Protein AF-A0AAQ3Q231-F1 (afdb_monomer_lite)

Foldseek 3Di:
DDPPDPAPLLVVVVCQQAQAEAEEQLVLDFLVNLLSNPQQPNLNHAYYHYYHPPPDPDDDVVVVQVVVVVPVPPPCPPPDPRHRHDYHYRDDDPDPDDQQRLQSSQLSNQHHLNYAEEHYYQREHLDHHPNQQPLSNQNHQYYAYENHYDCNDQEDHQNLSHNRHNYYHDYNYPNHPDHDCSPVPPPVPPPDD

InterPro domains:
  IPR032675 Leucine-rich repeat domain superfamily [G3DSA:3.80.10.10] (4-192)
  IPR056789 R13L1/DRL21-like, LRR repeat region [PF25019] (86-170)

Organism: NCBI:txid4628

Secondary structure (DSSP, 8-state):
---PPPPGGGGGGG-TTEEEEEEE-GGG--HHHHHHS-GGG-TT--EEEEE---S-SS--HHHHHHHGGGSTTSS-TTT-TTSEEEEEE---------HHHHHHHHHHS---TT--EEEEES---SS--TTSS-TT-TT--EEEEES---TT--B---GGG-TT--EEEEES--S--B--STT----TT----

Radius of gyration: 17.73 Å; chains: 1; bounding box: 44×52×58 Å

Structure (mmCIF, N/CA/C/O backbone):
data_AF-A0AAQ3Q231-F1
#
_entry.id   AF-A0AAQ3Q231-F1
#
loop_
_atom_site.group_PDB
_atom_site.id
_atom_site.type_symbol
_atom_site.label_atom_id
_atom_site.label_alt_id
_atom_site.label_comp_id
_atom_site.label_asym_id
_atom_site.label_entity_id
_atom_site.label_seq_id
_atom_site.pdbx_PDB_ins_code
_atom_site.Cartn_x
_atom_site.Cartn_y
_atom_site.Cartn_z
_atom_site.occupancy
_atom_site.B_iso_or_equiv
_atom_site.auth_seq_id
_atom_site.auth_comp_id
_atom_site.auth_asym_id
_atom_site.auth_atom_id
_atom_site.pdbx_PDB_model_num
ATOM 1 N N . MET A 1 1 ? -6.073 27.100 -28.086 1.00 32.91 1 MET A N 1
ATOM 2 C CA . MET A 1 1 ? -5.199 26.313 -27.188 1.00 32.91 1 MET A CA 1
ATOM 3 C C . MET A 1 1 ? -6.089 25.406 -26.356 1.00 32.91 1 MET A C 1
ATOM 5 O O . MET A 1 1 ? -6.983 25.916 -25.692 1.00 32.91 1 MET A O 1
ATOM 9 N N . ARG A 1 2 ? -5.943 24.082 -26.488 1.00 27.45 2 ARG A N 1
ATOM 10 C CA . ARG A 1 2 ? -6.691 23.108 -25.682 1.00 27.45 2 ARG A CA 1
ATOM 11 C C . ARG A 1 2 ? -6.159 23.199 -24.249 1.00 27.45 2 ARG A C 1
ATOM 13 O O . ARG A 1 2 ? -4.958 23.075 -24.057 1.00 27.45 2 ARG A O 1
ATOM 20 N N . LYS A 1 3 ? -7.029 23.495 -23.280 1.00 32.25 3 LYS A N 1
ATOM 21 C CA . LYS A 1 3 ? -6.721 23.278 -21.864 1.00 32.25 3 LYS A CA 1
ATOM 22 C C . LYS A 1 3 ? -6.705 21.768 -21.679 1.00 32.25 3 LYS A C 1
ATOM 24 O O . LYS A 1 3 ? -7.760 21.145 -21.790 1.00 32.25 3 LYS A O 1
ATOM 29 N N . ASP A 1 4 ? -5.523 21.198 -21.500 1.00 35.66 4 ASP A N 1
ATOM 30 C CA . ASP A 1 4 ? -5.407 19.807 -21.095 1.00 35.66 4 ASP A CA 1
ATOM 31 C C . ASP A 1 4 ? -6.153 19.638 -19.772 1.00 35.66 4 ASP A C 1
ATOM 33 O O . ASP A 1 4 ? -5.960 20.381 -18.809 1.00 35.66 4 ASP A O 1
ATOM 37 N N . MET A 1 5 ? -7.115 18.725 -19.795 1.00 30.03 5 MET A N 1
ATOM 38 C CA . MET A 1 5 ? -7.976 18.415 -18.669 1.00 30.03 5 MET A CA 1
ATOM 39 C C . MET A 1 5 ? -7.132 17.599 -17.678 1.00 30.03 5 MET A C 1
ATOM 41 O O . MET A 1 5 ? -6.605 16.557 -18.091 1.00 30.03 5 MET A O 1
ATOM 45 N N . PRO A 1 6 ? -6.949 18.041 -16.418 1.00 42.78 6 PRO A N 1
ATOM 46 C CA . PRO A 1 6 ? -6.204 17.263 -15.433 1.00 42.78 6 PRO A CA 1
ATOM 47 C C . PRO A 1 6 ? -6.868 15.890 -15.279 1.00 42.78 6 PRO A C 1
ATOM 49 O O . PRO A 1 6 ? -8.071 15.741 -15.528 1.00 42.78 6 PRO A O 1
ATOM 52 N N . CYS A 1 7 ? -6.083 14.857 -14.955 1.00 51.28 7 CYS A N 1
ATOM 53 C CA . CYS A 1 7 ? -6.633 13.529 -14.684 1.00 51.28 7 CYS A CA 1
ATOM 54 C C . CYS A 1 7 ? -7.832 13.656 -13.723 1.00 51.28 7 CYS A C 1
ATOM 56 O O . CYS A 1 7 ? -7.824 14.489 -12.818 1.00 51.28 7 CYS A O 1
ATOM 58 N N . GLY A 1 8 ? -8.889 12.863 -13.931 1.00 47.22 8 GLY A N 1
ATOM 59 C CA . GLY A 1 8 ? -10.172 12.966 -13.207 1.00 47.22 8 GLY A CA 1
ATOM 60 C C . GLY A 1 8 ? -10.117 12.725 -11.688 1.00 47.22 8 GLY A C 1
ATOM 61 O O . GLY A 1 8 ? -11.146 12.491 -11.071 1.00 47.22 8 GLY A O 1
ATOM 62 N N . ILE A 1 9 ? -8.929 12.767 -11.087 1.00 53.00 9 ILE A N 1
ATOM 63 C CA . ILE A 1 9 ? -8.635 12.610 -9.665 1.00 53.00 9 ILE A CA 1
ATOM 64 C C . ILE A 1 9 ? -8.950 13.880 -8.859 1.00 53.00 9 ILE A C 1
ATOM 66 O O . ILE A 1 9 ? -9.302 13.776 -7.688 1.00 53.00 9 ILE A O 1
ATOM 70 N N . GLY A 1 10 ? -8.921 15.071 -9.474 1.00 49.38 10 GLY A N 1
ATOM 71 C CA . GLY A 1 10 ? -9.213 16.340 -8.782 1.00 49.38 10 GLY A CA 1
ATOM 72 C C . GLY A 1 10 ? -10.634 16.449 -8.200 1.00 49.38 10 GLY A C 1
ATOM 73 O O . GLY A 1 10 ? -10.888 17.292 -7.345 1.00 49.38 10 GLY A O 1
ATOM 74 N N . GLN A 1 11 ? -11.550 15.570 -8.622 1.00 51.41 11 GLN A N 1
ATOM 75 C CA . GLN A 1 11 ? -12.932 15.474 -8.132 1.00 51.41 11 GLN A CA 1
ATOM 76 C C . GLN A 1 11 ? -13.065 14.644 -6.837 1.00 51.41 11 GLN A C 1
ATOM 78 O O . GLN A 1 11 ? -14.139 14.605 -6.241 1.00 51.41 11 GLN A O 1
ATOM 83 N N . LEU A 1 12 ? -11.988 13.996 -6.366 1.00 55.12 12 LEU A N 1
ATOM 84 C CA . LEU A 1 12 ? -11.995 13.206 -5.125 1.00 55.12 12 LEU A CA 1
ATOM 85 C C . LEU A 1 12 ? -12.232 14.061 -3.870 1.00 55.12 12 LEU A C 1
ATOM 87 O O . LEU A 1 12 ? -12.796 13.572 -2.893 1.00 55.12 12 LEU A O 1
ATOM 91 N N . ASN A 1 13 ? -11.860 15.344 -3.917 1.00 50.53 13 ASN A N 1
ATOM 92 C CA . ASN A 1 13 ? -11.942 16.271 -2.784 1.00 50.53 13 ASN A CA 1
ATOM 93 C C . ASN A 1 13 ? -13.381 16.611 -2.343 1.00 50.53 13 ASN A C 1
ATOM 95 O O . ASN A 1 13 ? -13.566 17.160 -1.261 1.00 50.53 13 ASN A O 1
ATOM 99 N N . GLU A 1 14 ? -14.405 16.276 -3.135 1.00 52.88 14 GLU A N 1
ATOM 100 C CA . GLU A 1 14 ? -15.817 16.560 -2.820 1.00 52.88 14 GLU A CA 1
ATOM 101 C C . GLU A 1 14 ? -16.551 15.369 -2.165 1.00 52.88 14 GLU A C 1
ATOM 103 O O . GLU A 1 14 ? -17.716 15.468 -1.772 1.00 52.88 14 GLU A O 1
ATOM 108 N N . LEU A 1 15 ? -15.892 14.213 -2.015 1.00 58.94 15 LEU A N 1
ATOM 109 C CA . LEU A 1 15 ? -16.519 12.974 -1.545 1.00 58.94 15 LEU A CA 1
ATOM 110 C C . LEU A 1 15 ? -16.237 12.725 -0.054 1.00 58.94 15 LEU A C 1
ATOM 112 O O . LEU A 1 15 ? -15.590 11.751 0.310 1.00 58.94 15 LEU A O 1
ATOM 116 N N . VAL A 1 16 ? -16.796 13.573 0.815 1.00 57.81 16 VAL A N 1
ATOM 117 C CA . VAL A 1 16 ? -16.583 13.564 2.286 1.00 57.81 16 VAL A CA 1
ATOM 118 C C . VAL A 1 16 ? -16.932 12.226 2.974 1.00 57.81 16 VAL A C 1
ATOM 120 O O . VAL A 1 16 ? -16.425 11.938 4.052 1.00 57.81 16 VAL A O 1
ATOM 123 N N . ASN A 1 17 ? -17.726 11.364 2.328 1.00 66.50 17 ASN A N 1
ATOM 124 C CA . ASN A 1 17 ? -18.160 10.066 2.866 1.00 66.50 17 ASN A CA 1
ATOM 125 C C . ASN A 1 17 ? -17.586 8.854 2.111 1.00 66.50 17 ASN A C 1
ATOM 127 O O . ASN A 1 17 ? -18.187 7.784 2.161 1.00 66.50 17 ASN A O 1
ATOM 131 N N . LEU A 1 18 ? -16.502 9.011 1.342 1.00 74.25 18 LEU A N 1
ATOM 132 C CA . LEU A 1 18 ? -15.891 7.877 0.647 1.00 74.25 18 LEU A CA 1
ATOM 133 C C . LEU A 1 18 ? -15.222 6.933 1.654 1.00 74.25 18 LEU A C 1
ATOM 135 O O . LEU A 1 18 ? -14.327 7.357 2.379 1.00 74.25 18 LEU A O 1
ATOM 139 N N . THR A 1 19 ? -15.643 5.671 1.671 1.00 79.56 19 THR A N 1
ATOM 140 C CA . THR A 1 19 ? -15.058 4.629 2.527 1.00 79.56 19 THR A CA 1
ATOM 141 C C . THR A 1 19 ? -14.069 3.764 1.755 1.00 79.56 19 THR A C 1
ATOM 143 O O . THR A 1 19 ? -13.019 3.412 2.285 1.00 79.56 19 THR A O 1
ATOM 146 N N . GLY A 1 20 ? -14.330 3.512 0.470 1.00 82.44 20 GLY A N 1
ATOM 147 C CA . GLY A 1 20 ? -13.445 2.730 -0.392 1.00 82.44 20 GLY A CA 1
ATOM 148 C C . GLY A 1 20 ? -12.911 3.502 -1.593 1.00 82.44 20 GLY A C 1
ATOM 149 O O . GLY A 1 20 ? -13.661 4.187 -2.291 1.00 82.44 20 GLY A O 1
ATOM 150 N N . LEU A 1 21 ? -11.626 3.338 -1.894 1.00 82.88 21 LEU A N 1
ATOM 151 C CA . LEU A 1 21 ? -11.015 3.849 -3.118 1.00 82.88 21 LEU A CA 1
ATOM 152 C C . LEU A 1 21 ? -10.162 2.770 -3.776 1.00 82.88 21 LEU A C 1
ATOM 154 O O . LEU A 1 21 ? -9.224 2.253 -3.176 1.00 82.88 21 LEU A O 1
ATOM 158 N N . ALA A 1 22 ? -10.456 2.483 -5.038 1.00 82.38 22 ALA A N 1
ATOM 159 C CA . ALA A 1 22 ? -9.624 1.665 -5.901 1.00 82.38 22 ALA A CA 1
ATOM 160 C C . ALA A 1 22 ? -9.002 2.542 -6.987 1.00 82.38 22 ALA A C 1
ATOM 162 O O . ALA A 1 22 ? -9.727 3.171 -7.755 1.00 82.38 22 ALA A O 1
ATOM 163 N N . ILE A 1 23 ? -7.672 2.582 -7.069 1.00 84.69 23 ILE A N 1
ATOM 164 C CA . ILE A 1 23 ? -6.936 3.251 -8.144 1.00 84.69 23 ILE A CA 1
ATOM 165 C C . ILE A 1 23 ? -6.164 2.196 -8.921 1.00 84.69 23 ILE A C 1
ATOM 167 O O . ILE A 1 23 ? -5.289 1.516 -8.390 1.00 84.69 23 ILE A O 1
ATOM 171 N N . SER A 1 24 ? -6.483 2.089 -10.201 1.00 83.94 24 SER A N 1
ATOM 172 C CA . SER A 1 24 ? -5.870 1.146 -11.124 1.00 83.94 24 SER A CA 1
ATOM 173 C C . SER A 1 24 ? -5.176 1.896 -12.261 1.00 83.94 24 SER A C 1
ATOM 175 O O . SER A 1 24 ? -5.600 2.983 -12.662 1.00 83.94 24 SER A O 1
ATOM 177 N N . GLY A 1 25 ? -4.089 1.332 -12.786 1.00 82.44 25 GLY A N 1
ATOM 178 C CA . GLY A 1 25 ? -3.295 1.965 -13.846 1.00 82.44 25 GLY A CA 1
ATOM 179 C C . GLY A 1 25 ? -2.275 2.952 -13.304 1.00 82.44 25 GLY A C 1
ATOM 180 O O . GLY A 1 25 ? -1.959 3.935 -13.971 1.00 82.44 25 GLY A O 1
ATOM 181 N N . LEU A 1 26 ? -1.775 2.709 -12.091 1.00 88.06 26 LEU A N 1
ATOM 182 C CA . LEU A 1 26 ? -0.839 3.591 -11.397 1.00 88.06 26 LEU A 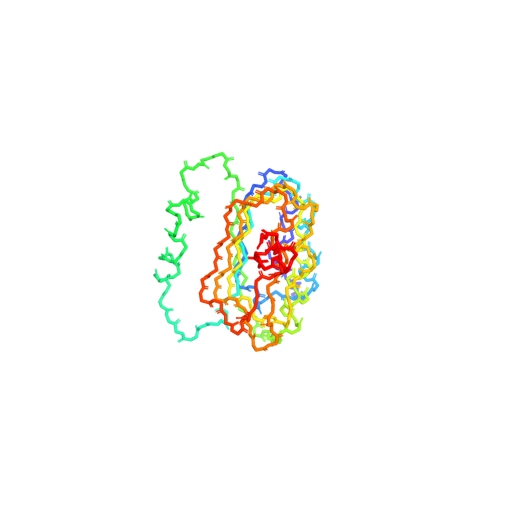CA 1
ATOM 183 C C . LEU A 1 26 ? 0.495 3.786 -12.134 1.00 88.06 26 LEU A C 1
ATOM 185 O O . LEU A 1 26 ? 1.179 4.773 -11.888 1.00 88.06 26 LEU A O 1
ATOM 189 N N . GLU A 1 27 ? 0.832 2.946 -13.118 1.00 82.88 27 GLU A N 1
ATOM 190 C CA . GLU A 1 27 ? 1.927 3.209 -14.065 1.00 82.88 27 GLU A CA 1
ATOM 191 C C . GLU A 1 27 ? 1.693 4.439 -14.964 1.00 82.88 27 GLU A C 1
ATOM 193 O O . GLU A 1 27 ? 2.584 4.860 -15.692 1.00 82.88 27 GLU A O 1
ATOM 198 N N . ASN A 1 28 ? 0.483 4.995 -14.967 1.00 83.88 28 ASN A N 1
ATOM 199 C CA . ASN A 1 28 ? 0.130 6.195 -15.723 1.00 83.88 28 ASN A CA 1
ATOM 200 C C . ASN A 1 28 ? -0.033 7.425 -14.819 1.00 83.88 28 ASN A C 1
ATOM 202 O O . ASN A 1 28 ? -0.459 8.474 -15.306 1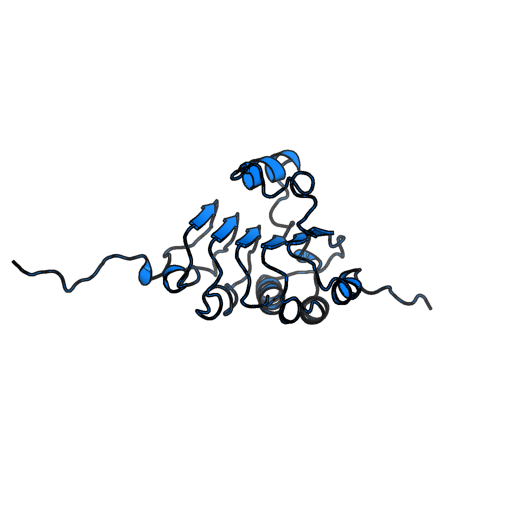.00 83.88 28 ASN A O 1
ATOM 206 N N . LEU A 1 29 ? 0.278 7.293 -13.524 1.00 86.38 29 LEU A N 1
ATOM 207 C CA . LEU A 1 29 ? 0.223 8.369 -12.543 1.00 86.38 29 LEU A CA 1
ATOM 208 C C . LEU A 1 29 ? 1.577 9.080 -12.469 1.00 86.38 29 LEU A C 1
ATOM 210 O O . LEU A 1 29 ? 2.597 8.453 -12.177 1.00 86.38 29 LEU A O 1
ATOM 214 N N . SER A 1 30 ? 1.599 10.391 -12.701 1.00 87.12 30 SER A N 1
ATOM 215 C CA . SER A 1 30 ? 2.795 11.189 -12.416 1.00 87.12 30 SER A CA 1
ATOM 216 C C . SER A 1 30 ? 2.932 11.476 -10.916 1.00 87.12 30 SER A C 1
ATOM 218 O O . SER A 1 30 ? 1.958 11.454 -10.166 1.00 87.12 30 SER A O 1
ATOM 220 N N . ILE A 1 31 ? 4.149 11.790 -10.466 1.00 87.56 31 ILE A N 1
ATOM 221 C CA . ILE A 1 31 ? 4.412 12.117 -9.055 1.00 87.56 31 ILE A CA 1
ATOM 222 C C . ILE A 1 31 ? 3.639 13.370 -8.616 1.00 87.56 31 ILE A C 1
ATOM 224 O O . ILE A 1 31 ? 3.145 13.414 -7.494 1.00 87.56 31 ILE A O 1
ATOM 228 N N . GLU A 1 32 ? 3.516 14.378 -9.483 1.00 87.19 32 GLU A N 1
ATOM 229 C CA . GLU A 1 32 ? 2.774 15.601 -9.150 1.00 87.19 32 GLU A CA 1
ATOM 230 C C . GLU A 1 32 ? 1.277 15.317 -8.989 1.00 87.19 32 GLU A C 1
ATOM 232 O O . GLU A 1 32 ? 0.691 15.710 -7.986 1.00 87.19 32 GLU A O 1
ATOM 237 N N . GLU A 1 33 ? 0.685 14.514 -9.879 1.00 87.25 33 GLU A N 1
ATOM 238 C CA . GLU A 1 33 ? -0.705 14.067 -9.721 1.00 87.25 33 GLU A CA 1
ATOM 239 C C . GLU A 1 33 ? -0.885 13.227 -8.451 1.00 87.25 33 GLU A C 1
ATOM 241 O O . GLU A 1 33 ? -1.877 13.394 -7.748 1.00 87.25 33 GLU A O 1
ATOM 246 N N . ALA A 1 34 ? 0.078 12.360 -8.113 1.00 87.38 34 ALA A N 1
ATOM 247 C CA . ALA A 1 34 ? 0.037 11.562 -6.888 1.00 87.38 34 ALA A CA 1
ATOM 248 C C . ALA A 1 34 ? 0.004 12.433 -5.620 1.00 87.38 34 ALA A C 1
ATOM 250 O O . ALA A 1 34 ? -0.691 12.084 -4.672 1.00 87.38 34 ALA A O 1
ATOM 251 N N . LYS A 1 35 ? 0.716 13.569 -5.608 1.00 86.44 35 LYS A N 1
ATOM 252 C CA . LYS A 1 35 ? 0.687 14.542 -4.499 1.00 86.44 35 LYS A CA 1
ATOM 253 C C . LYS A 1 35 ? -0.627 15.318 -4.430 1.00 86.44 35 LYS A C 1
ATOM 255 O O . LYS A 1 35 ? -1.029 15.736 -3.348 1.00 86.44 35 LYS A O 1
ATOM 260 N N . GLU A 1 36 ? -1.273 15.539 -5.571 1.00 86.19 36 GLU A N 1
ATOM 261 C CA . GLU A 1 36 ? -2.591 16.175 -5.636 1.00 86.19 36 GLU A CA 1
ATOM 262 C C . GLU A 1 36 ? -3.705 15.242 -5.137 1.00 86.19 36 GLU A C 1
ATOM 264 O O . GLU A 1 36 ? -4.748 15.725 -4.685 1.00 86.19 36 GLU A O 1
ATOM 269 N N . VAL A 1 37 ? -3.490 13.915 -5.157 1.00 81.62 37 VAL A N 1
ATOM 270 C CA . VAL A 1 37 ? -4.389 12.961 -4.497 1.00 81.62 37 VAL A CA 1
ATOM 271 C C . VAL A 1 37 ? -4.299 13.159 -2.982 1.00 81.62 37 VAL A C 1
ATOM 273 O O . VAL A 1 37 ? -3.426 12.623 -2.304 1.00 81.62 37 VAL A O 1
ATOM 276 N N . ASN A 1 38 ? -5.241 13.906 -2.419 1.00 81.94 38 ASN A N 1
ATOM 277 C CA . ASN A 1 38 ? -5.297 14.195 -0.988 1.00 81.94 38 ASN A CA 1
ATOM 278 C C . ASN A 1 38 ? -5.820 13.001 -0.153 1.00 81.94 38 ASN A C 1
ATOM 280 O O . ASN A 1 38 ? -6.735 13.162 0.654 1.00 81.94 38 ASN A O 1
ATOM 284 N N . LEU A 1 39 ? -5.249 11.797 -0.315 1.00 87.25 39 LEU A N 1
ATOM 285 C CA . LEU A 1 39 ? -5.657 10.603 0.450 1.00 87.25 39 LEU A CA 1
ATOM 286 C C . LEU A 1 39 ? -5.507 10.809 1.961 1.00 87.25 39 LEU A C 1
ATOM 288 O O . LEU A 1 39 ? -6.292 10.284 2.748 1.00 87.25 39 LEU A O 1
ATOM 292 N N . LYS A 1 40 ? -4.529 11.620 2.370 1.00 88.69 40 LYS A N 1
ATOM 293 C CA . LYS A 1 40 ? -4.308 11.990 3.768 1.00 88.69 40 LYS A CA 1
ATOM 294 C C . LYS A 1 40 ? -5.458 12.809 4.362 1.00 88.69 40 LYS A C 1
ATOM 296 O O . LYS A 1 40 ? -5.710 12.697 5.554 1.00 88.69 40 LYS A O 1
ATOM 301 N N . GLY A 1 41 ? -6.160 13.611 3.560 1.00 86.25 41 GLY A N 1
ATOM 302 C CA . GLY A 1 41 ? -7.340 14.367 3.992 1.00 86.25 41 GLY A CA 1
ATOM 303 C C . GLY A 1 41 ? -8.647 13.568 3.954 1.00 86.25 41 GLY A C 1
ATOM 304 O O . GLY A 1 41 ? -9.672 14.039 4.445 1.00 86.25 41 GLY A O 1
ATOM 305 N N . MET A 1 42 ? -8.643 12.358 3.387 1.00 86.56 42 MET A N 1
ATOM 306 C CA . MET A 1 42 ? -9.832 11.510 3.271 1.00 86.56 42 MET A CA 1
ATOM 307 C C . MET A 1 42 ? -10.046 10.702 4.557 1.00 86.56 42 MET A C 1
ATOM 309 O O . MET A 1 42 ? -9.854 9.493 4.590 1.00 86.56 42 MET A O 1
ATOM 313 N N . HIS A 1 43 ? -10.460 11.367 5.637 1.00 87.12 43 HIS A N 1
ATOM 314 C CA . HIS A 1 43 ? -10.614 10.748 6.965 1.00 87.12 43 HIS A CA 1
ATOM 315 C C . HIS A 1 43 ? -11.621 9.584 7.026 1.00 87.12 43 HIS A C 1
ATOM 317 O O . HIS A 1 43 ? -11.531 8.753 7.931 1.00 87.12 43 HIS A O 1
ATOM 323 N N . GLY A 1 44 ? -12.584 9.536 6.099 1.00 85.06 44 GLY A N 1
ATOM 324 C CA . GLY A 1 44 ? -13.558 8.446 5.980 1.00 85.06 44 GLY A CA 1
ATOM 325 C C . GLY A 1 44 ? -13.035 7.211 5.242 1.00 85.06 44 GLY A C 1
ATOM 326 O O . GLY A 1 44 ? -13.657 6.154 5.335 1.00 85.06 44 GLY A O 1
ATOM 327 N N . LEU A 1 45 ? -11.902 7.331 4.540 1.00 86.75 45 LEU A N 1
ATOM 328 C CA . LEU A 1 45 ? -11.326 6.258 3.741 1.00 86.75 45 LEU A CA 1
ATOM 329 C C . LEU A 1 45 ? -10.744 5.182 4.657 1.00 86.75 45 LEU A C 1
ATOM 331 O O . LEU A 1 45 ? -9.803 5.432 5.411 1.00 86.75 45 LEU A O 1
ATOM 335 N N . ASN A 1 46 ? -11.296 3.979 4.563 1.00 88.06 46 ASN A N 1
ATOM 336 C CA . ASN A 1 46 ? -10.886 2.821 5.349 1.00 88.06 46 ASN A CA 1
ATOM 337 C C . ASN A 1 46 ? -10.495 1.616 4.478 1.00 88.06 46 ASN A C 1
ATOM 339 O O . ASN A 1 46 ? -9.775 0.750 4.969 1.00 88.06 46 ASN A O 1
ATOM 343 N N . HIS A 1 47 ? -10.858 1.601 3.194 1.00 85.31 47 HIS A N 1
ATOM 344 C CA . HIS A 1 47 ? -10.445 0.575 2.237 1.00 85.31 47 HIS A CA 1
ATOM 345 C C . HIS A 1 47 ? -9.690 1.213 1.064 1.00 85.31 47 HIS A C 1
ATOM 347 O O . HIS A 1 47 ? -10.236 2.059 0.349 1.00 85.31 47 HIS A O 1
ATOM 353 N N . LEU A 1 48 ? -8.439 0.804 0.843 1.00 90.00 48 LEU A N 1
ATOM 354 C CA . LEU A 1 48 ? -7.604 1.319 -0.241 1.00 90.00 48 LEU A CA 1
ATOM 355 C C . LEU A 1 48 ? -7.063 0.180 -1.101 1.00 90.00 48 LEU A C 1
ATOM 357 O O . LEU A 1 48 ? -6.362 -0.709 -0.621 1.00 90.00 48 LEU A O 1
ATOM 361 N N . PHE A 1 49 ? -7.350 0.254 -2.397 1.00 88.00 49 PHE A N 1
ATOM 362 C CA . PHE A 1 49 ? -6.855 -0.670 -3.406 1.00 88.00 49 PHE A CA 1
ATOM 363 C C . PHE A 1 49 ? -5.994 0.077 -4.429 1.00 88.00 49 PHE A C 1
ATOM 365 O O . PHE A 1 49 ? -6.459 1.013 -5.078 1.00 88.00 49 PHE A O 1
ATOM 372 N N . LEU A 1 50 ? -4.737 -0.336 -4.581 1.00 90.81 50 LEU A N 1
ATOM 373 C CA . LEU A 1 50 ? -3.763 0.274 -5.484 1.00 90.81 50 LEU A CA 1
ATOM 374 C C . LEU A 1 50 ? -3.208 -0.773 -6.452 1.00 90.81 50 LEU A C 1
ATOM 376 O O . LEU A 1 50 ? -2.611 -1.766 -6.033 1.00 90.81 50 LEU A O 1
ATOM 380 N N . GLU A 1 51 ? -3.369 -0.540 -7.754 1.00 86.50 51 GLU A N 1
ATOM 381 C CA . GLU A 1 51 ? -2.961 -1.477 -8.802 1.00 86.50 51 GLU A CA 1
ATOM 382 C C . GLU A 1 51 ? -2.114 -0.824 -9.904 1.00 86.50 51 GLU A C 1
ATOM 384 O O . GLU A 1 51 ? -2.549 0.088 -10.619 1.00 86.50 51 GLU A O 1
ATOM 389 N N . TRP A 1 52 ? -0.914 -1.376 -10.093 1.00 87.38 52 TRP A N 1
ATOM 390 C CA . TRP A 1 52 ? -0.072 -1.174 -11.271 1.00 87.38 52 TRP A CA 1
ATOM 391 C C . TRP A 1 52 ? -0.374 -2.280 -12.295 1.00 87.38 52 TRP A C 1
ATOM 393 O O . TRP A 1 52 ? -0.151 -3.464 -12.034 1.00 87.38 52 TRP A O 1
ATOM 403 N N . HIS A 1 53 ? -0.868 -1.917 -13.482 1.00 70.12 53 HIS A N 1
ATOM 404 C CA . HIS A 1 53 ? -1.255 -2.885 -14.518 1.00 70.12 53 HIS A CA 1
ATOM 405 C C . HIS A 1 53 ? -0.069 -3.402 -15.340 1.00 70.12 53 HIS A C 1
ATOM 407 O O . HIS A 1 53 ? -0.193 -4.414 -16.036 1.00 70.12 53 HIS A O 1
ATOM 413 N N . ASN A 1 54 ? 1.093 -2.749 -15.282 1.00 53.25 54 ASN A N 1
ATOM 414 C CA . ASN A 1 54 ? 2.186 -3.028 -16.216 1.00 53.25 54 ASN A CA 1
ATOM 415 C C . ASN A 1 54 ? 3.228 -4.024 -15.707 1.00 53.25 54 ASN A C 1
ATOM 417 O O . ASN A 1 54 ? 4.421 -3.900 -15.969 1.00 53.25 54 ASN A O 1
ATOM 421 N N . VAL A 1 55 ? 2.755 -5.082 -15.051 1.00 47.34 55 VAL A N 1
ATOM 422 C CA . VAL A 1 55 ? 3.535 -6.316 -14.917 1.00 47.34 55 VAL A CA 1
ATOM 423 C C . VAL A 1 55 ? 2.752 -7.491 -15.461 1.00 47.34 55 VAL A C 1
ATOM 425 O O . VAL A 1 55 ? 2.766 -8.557 -14.858 1.00 47.34 55 VAL A O 1
ATOM 428 N N . VAL A 1 56 ? 2.073 -7.341 -16.607 1.00 38.44 56 VAL A N 1
ATOM 429 C CA . VAL A 1 56 ? 1.855 -8.509 -17.457 1.00 38.44 56 VAL A CA 1
ATOM 430 C C . VAL A 1 56 ? 1.458 -8.223 -18.919 1.00 38.44 56 VAL A C 1
ATOM 432 O O . VAL A 1 56 ? 0.322 -7.897 -19.238 1.00 38.44 56 VAL A O 1
ATOM 435 N N . ARG A 1 57 ? 2.350 -8.601 -19.845 1.00 39.31 57 ARG A N 1
ATOM 436 C CA . ARG A 1 57 ? 1.979 -9.163 -21.163 1.00 39.31 57 ARG A CA 1
ATOM 437 C C . ARG A 1 57 ? 1.383 -10.583 -21.064 1.00 39.31 57 ARG A C 1
ATOM 439 O O . ARG A 1 57 ? 1.260 -11.266 -22.072 1.00 39.31 57 ARG A O 1
ATOM 446 N N . TYR A 1 58 ? 1.015 -11.053 -19.873 1.00 39.78 58 TYR A N 1
ATOM 447 C CA . TYR A 1 58 ? 0.425 -12.371 -19.664 1.00 39.78 58 TYR A CA 1
ATOM 448 C C . TYR A 1 58 ? -0.861 -12.270 -18.844 1.00 39.78 58 TYR A C 1
ATOM 450 O O . TYR A 1 58 ? -0.915 -11.682 -17.780 1.00 39.78 58 TYR A O 1
ATOM 458 N N . TYR A 1 59 ? -1.885 -12.973 -19.280 1.00 45.19 59 TYR A N 1
ATOM 459 C CA . TYR A 1 59 ? -3.125 -13.221 -18.553 1.00 45.19 59 TYR A CA 1
ATOM 460 C C . TYR A 1 59 ? -4.293 -12.277 -18.821 1.00 45.19 59 TYR A C 1
ATOM 462 O O . TYR A 1 59 ? -4.237 -11.057 -18.928 1.00 45.19 59 TYR A O 1
ATOM 470 N N . ASN A 1 60 ? -5.392 -13.001 -18.938 1.00 35.12 60 ASN A N 1
ATOM 471 C CA . ASN A 1 60 ? -6.732 -12.615 -19.277 1.00 35.12 60 ASN A CA 1
ATOM 472 C C . ASN A 1 60 ? -7.368 -11.894 -18.078 1.00 35.12 60 ASN A C 1
ATOM 474 O O . ASN A 1 60 ? -7.210 -12.347 -16.942 1.00 35.12 60 ASN A O 1
ATOM 478 N N . LYS A 1 61 ? -8.126 -10.818 -18.321 1.00 39.88 61 LYS A N 1
ATOM 479 C CA . LYS A 1 61 ? -8.827 -10.023 -17.291 1.00 39.88 61 LYS A CA 1
ATOM 480 C C . LYS A 1 61 ? -9.641 -10.873 -16.295 1.00 39.88 61 LYS A C 1
ATOM 482 O O . LYS A 1 61 ? -9.817 -10.463 -15.155 1.00 39.88 61 LYS A O 1
ATOM 487 N N . ARG A 1 62 ? -10.067 -12.089 -16.672 1.00 36.84 62 ARG A N 1
ATOM 488 C CA . ARG A 1 62 ? -10.724 -13.068 -15.777 1.00 36.84 62 ARG A CA 1
ATOM 489 C C . ARG A 1 62 ? -9.863 -13.550 -14.593 1.00 36.84 62 ARG A C 1
ATOM 491 O O . ARG A 1 62 ? -10.422 -13.864 -13.545 1.00 36.84 62 ARG A O 1
ATOM 498 N N . SER A 1 63 ? -8.534 -13.597 -14.721 1.00 38.41 63 SER A N 1
ATOM 499 C CA . SER A 1 63 ? -7.631 -14.045 -13.642 1.00 38.41 63 SER A CA 1
ATOM 500 C C . SER A 1 63 ? -7.447 -12.995 -12.541 1.00 38.41 63 SER A C 1
ATOM 502 O O . SER A 1 63 ? -7.298 -13.381 -11.387 1.00 38.41 63 SER A O 1
ATOM 504 N N . LEU A 1 64 ? -7.534 -11.703 -12.899 1.00 40.53 64 LEU A N 1
ATOM 505 C CA . LEU A 1 64 ? -7.696 -10.540 -12.006 1.00 40.53 64 LEU A CA 1
ATOM 506 C C . LEU A 1 64 ? -8.703 -10.822 -10.889 1.00 40.53 64 LEU A C 1
ATOM 508 O O . LEU A 1 64 ? -8.389 -11.044 -9.720 1.00 40.53 64 LEU A O 1
ATOM 512 N N . VAL A 1 65 ? -9.942 -10.951 -11.354 1.00 40.34 65 VAL A N 1
ATOM 513 C CA . VAL A 1 65 ? -11.136 -11.194 -10.547 1.00 40.34 65 VAL A CA 1
ATOM 514 C C . VAL A 1 65 ? -11.035 -12.495 -9.746 1.00 40.34 65 VAL A C 1
ATOM 516 O O . VAL A 1 65 ? -11.711 -12.635 -8.751 1.00 40.34 65 VAL A O 1
ATOM 519 N N . SER A 1 66 ? -10.216 -13.472 -10.144 1.00 36.91 66 SER A N 1
ATOM 520 C CA . SER A 1 66 ? -10.113 -14.760 -9.434 1.00 36.91 66 SER A CA 1
ATOM 521 C C . SER A 1 66 ? -9.159 -14.718 -8.238 1.00 36.91 66 SER A C 1
ATOM 523 O O . SER A 1 66 ? -9.338 -15.457 -7.281 1.00 36.91 66 SER A O 1
ATOM 525 N N . ILE A 1 67 ? -8.137 -13.868 -8.299 1.00 41.94 67 ILE A N 1
ATOM 526 C CA . ILE A 1 67 ? -7.112 -13.735 -7.252 1.00 41.94 67 ILE A CA 1
ATOM 527 C C . ILE A 1 67 ? -7.556 -12.730 -6.199 1.00 41.94 67 ILE A C 1
ATOM 529 O O . ILE A 1 67 ? -7.233 -12.843 -5.028 1.00 41.94 67 ILE A O 1
ATOM 533 N N . LEU A 1 68 ? -8.371 -11.781 -6.616 1.00 42.12 68 LEU A N 1
ATOM 534 C CA . LEU A 1 68 ? -9.013 -10.839 -5.729 1.00 42.12 68 LEU A CA 1
ATOM 535 C C . LEU A 1 68 ? -10.318 -11.375 -5.110 1.00 42.12 68 LEU A C 1
ATOM 537 O O . LEU A 1 68 ? -10.946 -10.706 -4.301 1.00 42.12 68 LEU A O 1
ATOM 541 N N . LYS A 1 69 ? -10.702 -12.603 -5.481 1.00 42.38 69 LYS A N 1
ATOM 542 C CA . LYS A 1 69 ? -11.774 -13.403 -4.871 1.00 42.38 69 LYS A CA 1
ATOM 543 C C . LYS A 1 69 ? -11.319 -14.191 -3.636 1.00 42.38 69 LYS A C 1
ATOM 545 O O . LYS A 1 69 ? -12.089 -15.018 -3.155 1.00 42.38 69 LYS A O 1
ATOM 550 N N . PHE A 1 70 ? -10.099 -13.971 -3.127 1.00 39.00 70 PHE A N 1
ATOM 551 C CA . PHE A 1 70 ? -9.694 -14.556 -1.839 1.00 39.00 70 PHE A CA 1
ATOM 552 C C . PHE A 1 70 ? -10.544 -14.058 -0.663 1.00 39.00 70 PHE A C 1
ATOM 554 O O . PHE A 1 70 ? -10.617 -14.767 0.329 1.00 39.00 70 PHE A O 1
ATOM 561 N N . ASP A 1 71 ? -11.312 -12.986 -0.865 1.00 31.73 71 ASP A N 1
ATOM 562 C CA . ASP A 1 71 ? -12.640 -12.847 -0.281 1.00 31.73 71 ASP A CA 1
ATOM 563 C C . ASP A 1 71 ? -13.627 -12.486 -1.395 1.00 31.73 71 ASP A C 1
ATOM 565 O O . ASP A 1 71 ? -13.419 -11.537 -2.153 1.00 31.73 71 ASP A O 1
ATOM 569 N N . ASN A 1 72 ? -14.727 -13.231 -1.515 1.00 32.28 72 ASN A N 1
ATOM 570 C CA . ASN A 1 72 ? -15.842 -12.947 -2.431 1.00 32.28 72 ASN A CA 1
ATOM 571 C C . ASN A 1 72 ? -16.598 -11.639 -2.077 1.00 32.28 72 ASN A C 1
ATOM 573 O O . ASN A 1 72 ? -17.796 -11.553 -2.307 1.00 32.28 72 ASN A O 1
ATOM 577 N N . ASN A 1 73 ? -15.922 -10.629 -1.523 1.00 40.59 73 ASN A N 1
ATOM 578 C CA . ASN A 1 73 ? -16.522 -9.381 -1.055 1.00 40.59 73 ASN A CA 1
ATOM 579 C C . ASN A 1 73 ? -15.732 -8.109 -1.420 1.00 40.59 73 ASN A C 1
ATOM 581 O O . ASN A 1 73 ? -16.253 -7.018 -1.236 1.00 40.59 73 ASN A O 1
ATOM 585 N N . ILE A 1 74 ? -14.511 -8.198 -1.969 1.00 41.16 74 ILE A N 1
ATOM 586 C CA . ILE A 1 74 ? -13.706 -6.986 -2.262 1.00 41.16 74 ILE A CA 1
ATOM 587 C C . ILE A 1 74 ? -14.150 -6.299 -3.570 1.00 41.16 74 ILE A C 1
ATOM 589 O O . ILE A 1 74 ? -13.997 -5.091 -3.735 1.00 41.16 74 ILE A O 1
ATOM 593 N N . TYR A 1 75 ? -14.751 -7.053 -4.497 1.00 39.62 75 TYR A N 1
ATOM 594 C CA . TYR A 1 75 ? -15.285 -6.531 -5.769 1.00 39.62 75 TYR A CA 1
ATOM 595 C C . TYR A 1 75 ? -16.807 -6.485 -5.806 1.00 39.62 75 TYR A C 1
ATOM 597 O O . TYR A 1 75 ? -17.365 -6.076 -6.824 1.00 39.62 75 TYR A O 1
ATOM 605 N N . ASP A 1 76 ? -17.476 -6.886 -4.724 1.00 38.03 76 ASP A N 1
ATOM 606 C CA . ASP A 1 76 ? -18.920 -6.740 -4.622 1.00 38.03 76 ASP A CA 1
ATOM 607 C C . ASP A 1 76 ? -19.244 -5.313 -4.173 1.00 38.03 76 ASP A C 1
ATOM 609 O O . ASP A 1 76 ? -19.703 -5.045 -3.068 1.00 38.03 76 ASP A O 1
ATOM 613 N N . THR A 1 77 ? -18.976 -4.357 -5.061 1.00 44.62 77 THR A N 1
ATOM 614 C CA . THR A 1 77 ? -19.428 -2.969 -4.918 1.00 44.62 77 THR A CA 1
ATOM 615 C C . THR A 1 77 ? -20.954 -2.831 -5.044 1.00 44.62 77 THR A C 1
ATOM 617 O O . THR A 1 77 ? -21.428 -1.716 -5.232 1.00 44.62 77 THR A O 1
ATOM 620 N N . ASP A 1 78 ? -21.716 -3.929 -4.956 1.00 40.25 78 ASP A N 1
ATOM 621 C CA . ASP A 1 78 ? -23.179 -3.950 -5.050 1.00 40.25 78 ASP A CA 1
ATOM 622 C C . ASP A 1 78 ? -23.886 -4.552 -3.813 1.00 40.25 78 ASP A C 1
ATOM 624 O O . ASP A 1 78 ? -25.093 -4.352 -3.657 1.00 40.25 78 ASP A O 1
ATOM 628 N N . S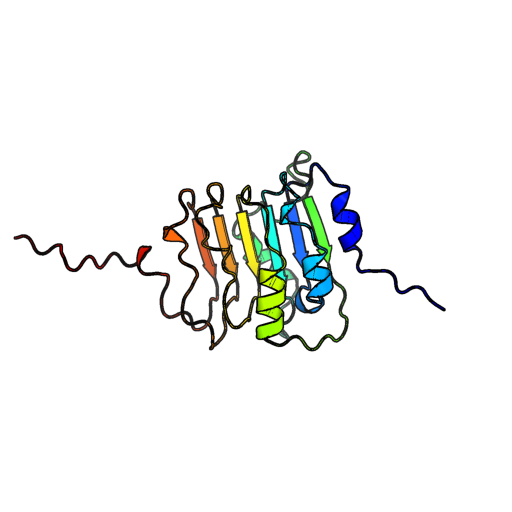ER A 1 79 ? -23.195 -5.233 -2.882 1.00 39.47 79 SER A N 1
ATOM 629 C CA . SER A 1 79 ? -23.881 -5.867 -1.735 1.00 39.47 79 SER A CA 1
ATOM 630 C C . SER A 1 79 ? -23.995 -5.010 -0.473 1.00 39.47 79 SER A C 1
ATOM 632 O O . SER A 1 79 ? -24.868 -5.283 0.353 1.00 39.47 79 SER A O 1
ATOM 634 N N . ASP A 1 80 ? -23.232 -3.919 -0.342 1.00 39.31 80 ASP A N 1
ATOM 635 C CA . ASP A 1 80 ? -23.427 -2.948 0.741 1.00 39.31 80 ASP A CA 1
ATOM 636 C C . ASP A 1 80 ? -23.638 -1.534 0.192 1.00 39.31 80 ASP A C 1
ATOM 638 O O . ASP A 1 80 ? -22.708 -0.751 0.008 1.00 39.31 80 ASP A O 1
ATOM 642 N N . HIS A 1 81 ? -24.906 -1.178 -0.020 1.00 42.53 81 HIS A N 1
ATOM 643 C CA . HIS A 1 81 ? -25.351 0.151 -0.457 1.00 42.53 81 HIS A CA 1
ATOM 644 C C . HIS A 1 81 ? -24.969 1.283 0.534 1.00 42.53 81 HIS A C 1
ATOM 646 O O . HIS A 1 81 ? -25.340 2.439 0.327 1.00 42.53 81 HIS A O 1
ATOM 652 N N . ARG A 1 82 ? -24.266 0.972 1.637 1.00 47.91 82 ARG A N 1
ATOM 653 C CA . ARG A 1 82 ? -23.792 1.925 2.652 1.00 47.91 82 ARG A CA 1
ATOM 654 C C . ARG A 1 82 ? -22.344 2.368 2.458 1.00 47.91 82 ARG A C 1
ATOM 656 O O . ARG A 1 82 ? -21.996 3.446 2.938 1.00 47.91 82 ARG A O 1
ATOM 663 N N . ASN A 1 83 ? -21.515 1.593 1.756 1.00 52.84 83 ASN A N 1
ATOM 664 C CA . ASN A 1 83 ? -20.117 1.948 1.528 1.00 52.84 83 ASN A CA 1
ATOM 665 C C . ASN A 1 83 ? -19.969 2.697 0.204 1.00 52.84 83 ASN A C 1
ATOM 667 O O . ASN A 1 83 ? -20.155 2.151 -0.882 1.00 52.84 83 ASN A O 1
ATOM 671 N N . LYS A 1 84 ? -19.636 3.987 0.290 1.00 69.56 84 LYS A N 1
ATOM 672 C CA . LYS A 1 84 ? -19.358 4.813 -0.883 1.00 69.56 84 LYS A CA 1
ATOM 673 C C . LYS A 1 84 ? -17.960 4.438 -1.380 1.00 69.56 84 LYS A C 1
ATOM 675 O O . LYS A 1 84 ? -16.966 4.954 -0.872 1.00 69.56 84 LYS A O 1
ATOM 680 N N . CYS A 1 85 ? -17.897 3.516 -2.335 1.00 69.81 85 CYS A N 1
ATOM 681 C CA . CYS A 1 85 ? -16.662 3.079 -2.978 1.00 69.81 85 CYS A CA 1
ATOM 682 C C . CYS A 1 85 ? -16.503 3.744 -4.349 1.00 69.81 85 CYS A C 1
ATOM 684 O O . CYS A 1 85 ? -17.467 3.867 -5.104 1.00 69.81 85 CYS A O 1
ATOM 686 N N . LEU A 1 86 ? -15.286 4.161 -4.691 1.00 74.31 86 LEU A N 1
ATOM 687 C CA . LEU A 1 86 ? -14.971 4.740 -5.993 1.00 74.31 86 LEU A CA 1
ATOM 688 C C . LEU A 1 86 ? -13.850 3.955 -6.664 1.00 74.31 86 LEU A C 1
ATOM 690 O O . LEU A 1 86 ? -12.833 3.659 -6.045 1.00 74.31 86 LEU A O 1
ATOM 694 N N . ASN A 1 87 ? -14.027 3.663 -7.949 1.00 72.88 87 ASN A N 1
ATOM 695 C CA . ASN A 1 87 ? -13.006 3.046 -8.780 1.00 72.88 87 ASN A CA 1
ATOM 696 C C . ASN A 1 87 ? -12.505 4.053 -9.820 1.00 72.88 87 ASN A C 1
ATOM 698 O O . ASN A 1 87 ? -13.278 4.582 -10.621 1.00 72.88 87 ASN A O 1
ATOM 702 N N . VAL A 1 88 ? -11.204 4.311 -9.796 1.00 79.06 88 VAL A N 1
ATOM 703 C CA . VAL A 1 88 ? -10.490 5.187 -10.715 1.00 79.06 88 VAL A CA 1
ATOM 704 C C . VAL A 1 88 ? -9.587 4.327 -11.591 1.00 79.06 88 VAL A C 1
ATOM 706 O O . VAL A 1 88 ? -8.739 3.581 -11.104 1.00 79.06 88 VAL A O 1
ATOM 709 N N . ASN A 1 89 ? -9.738 4.464 -12.907 1.00 79.25 89 ASN A N 1
ATOM 710 C CA . ASN A 1 89 ? -8.865 3.825 -13.886 1.00 79.25 89 ASN A CA 1
ATOM 711 C C . ASN A 1 89 ? -8.077 4.892 -14.653 1.00 79.25 89 ASN A C 1
ATOM 713 O O . ASN A 1 89 ? -8.645 5.689 -15.409 1.00 79.25 89 ASN A O 1
ATOM 717 N N . LEU A 1 90 ? -6.764 4.909 -14.439 1.00 81.00 90 LEU A N 1
ATOM 718 C CA . LEU A 1 90 ? -5.843 5.824 -15.093 1.00 81.00 90 LEU A CA 1
ATOM 719 C C . LEU A 1 90 ? -5.493 5.300 -16.485 1.00 81.00 90 LEU A C 1
ATOM 721 O O . LEU A 1 90 ? -4.855 4.262 -16.656 1.00 81.00 90 LEU A O 1
ATOM 725 N N . LYS A 1 91 ? -5.925 6.050 -17.502 1.00 79.06 91 LYS A N 1
ATOM 726 C CA . LYS A 1 91 ? -5.720 5.696 -18.909 1.00 79.06 91 LYS A CA 1
ATOM 727 C C . LYS A 1 91 ? -4.240 5.745 -19.284 1.00 79.06 91 LYS A C 1
ATOM 729 O O . LYS A 1 91 ? -3.517 6.630 -18.834 1.00 79.06 91 LYS A O 1
ATOM 734 N N . SER A 1 92 ? -3.834 4.847 -20.182 1.00 78.00 92 SER A N 1
ATOM 735 C CA . SER A 1 92 ? -2.464 4.754 -20.686 1.00 78.00 92 SER A CA 1
ATOM 736 C C . SER A 1 92 ? -1.955 6.075 -21.265 1.00 78.00 92 SER A C 1
ATOM 738 O O . SER A 1 92 ? -2.610 6.668 -22.123 1.00 78.00 92 SER A O 1
ATOM 740 N N . ARG A 1 93 ? -0.774 6.514 -20.815 1.00 68.88 93 ARG A N 1
ATOM 741 C CA . ARG A 1 93 ? -0.161 7.795 -21.220 1.00 68.88 93 ARG A CA 1
ATOM 742 C C . ARG A 1 93 ? 1.253 7.674 -21.803 1.00 68.88 93 ARG A C 1
ATOM 744 O O . ARG A 1 93 ? 1.881 8.693 -22.056 1.00 68.88 93 ARG A O 1
ATOM 751 N N . ASN A 1 94 ? 1.744 6.454 -22.054 1.00 63.84 94 ASN A N 1
ATOM 752 C CA . ASN A 1 94 ? 3.131 6.188 -22.480 1.00 63.84 94 ASN A CA 1
ATOM 753 C C . ASN A 1 94 ? 4.178 6.843 -21.556 1.00 63.84 94 ASN A C 1
ATOM 755 O O . ASN A 1 94 ? 5.216 7.313 -22.018 1.00 63.84 94 ASN A O 1
ATOM 759 N N . ILE A 1 95 ? 3.902 6.889 -20.250 1.00 66.31 95 ILE A N 1
ATOM 760 C CA . ILE A 1 95 ? 4.874 7.363 -19.266 1.00 66.31 95 ILE A CA 1
ATOM 761 C C . ILE A 1 95 ? 5.924 6.265 -19.092 1.00 66.31 95 ILE A C 1
ATOM 763 O O . ILE A 1 95 ? 5.588 5.101 -18.867 1.00 66.31 95 ILE A O 1
ATOM 767 N N . LEU A 1 96 ? 7.200 6.629 -19.217 1.00 62.41 96 LEU A N 1
ATOM 768 C CA . LEU A 1 96 ? 8.294 5.762 -18.799 1.00 62.41 96 LEU A CA 1
ATOM 769 C C . LEU A 1 96 ? 8.353 5.814 -17.277 1.00 62.41 96 LEU A C 1
ATOM 771 O O . LEU A 1 96 ? 8.842 6.786 -16.712 1.00 62.41 96 LEU A O 1
ATOM 775 N N . VAL A 1 97 ? 7.801 4.793 -16.632 1.00 70.88 97 VAL A N 1
ATOM 776 C CA . VAL A 1 97 ? 7.869 4.646 -15.181 1.00 70.88 97 VAL A CA 1
ATOM 777 C C . VAL A 1 97 ? 8.989 3.677 -14.854 1.00 70.88 97 VAL A C 1
ATOM 779 O O . VAL A 1 97 ? 8.902 2.489 -15.168 1.00 70.88 97 VAL A O 1
ATOM 782 N N . ASP A 1 98 ? 10.043 4.200 -14.238 1.00 83.94 98 ASP A N 1
ATOM 783 C CA . ASP A 1 98 ? 11.072 3.382 -13.610 1.00 83.94 98 ASP A CA 1
ATOM 784 C C . ASP A 1 98 ? 10.685 3.011 -12.167 1.00 83.94 98 ASP A C 1
ATOM 786 O O . ASP A 1 98 ? 9.682 3.469 -11.610 1.00 83.94 98 ASP A O 1
ATOM 790 N N . GLU A 1 99 ? 11.475 2.131 -11.563 1.00 86.88 99 GLU A N 1
ATOM 791 C CA . GLU A 1 99 ? 11.234 1.592 -10.222 1.00 86.88 99 GLU A CA 1
ATOM 792 C C . GLU A 1 99 ? 11.258 2.697 -9.142 1.00 86.88 99 GLU A C 1
ATOM 794 O O . GLU A 1 99 ? 10.470 2.675 -8.193 1.00 86.88 99 GLU A O 1
ATOM 799 N N . GLU A 1 100 ? 12.101 3.720 -9.307 1.00 89.88 100 GLU A N 1
ATOM 800 C CA . GLU A 1 100 ? 12.200 4.855 -8.382 1.00 89.88 100 GLU A CA 1
ATOM 801 C C . GLU A 1 100 ? 10.965 5.765 -8.483 1.00 89.88 100 GLU A C 1
ATOM 803 O O . GLU A 1 100 ? 10.449 6.250 -7.471 1.00 89.88 100 GLU A O 1
ATOM 808 N N . MET A 1 101 ? 10.442 5.972 -9.694 1.00 88.50 101 MET A N 1
ATOM 809 C CA . MET A 1 101 ? 9.189 6.686 -9.926 1.00 88.50 101 MET A CA 1
ATOM 810 C C . MET A 1 101 ? 8.005 5.949 -9.302 1.00 88.50 101 MET A C 1
ATOM 812 O O . MET A 1 101 ? 7.176 6.603 -8.670 1.00 88.50 101 MET A O 1
ATOM 816 N N . MET A 1 102 ? 7.940 4.613 -9.401 1.00 90.31 102 MET A N 1
ATOM 817 C CA . MET A 1 102 ? 6.903 3.832 -8.707 1.00 90.31 102 MET A CA 1
ATOM 818 C C . MET A 1 102 ? 6.975 4.039 -7.196 1.00 90.31 102 MET A C 1
ATOM 820 O O . MET A 1 102 ? 5.953 4.321 -6.570 1.00 90.31 102 MET A O 1
ATOM 824 N N . THR A 1 103 ? 8.174 3.946 -6.611 1.00 92.69 103 THR A N 1
ATOM 825 C CA . THR A 1 103 ? 8.384 4.184 -5.176 1.00 92.69 103 THR A CA 1
ATOM 826 C C . THR A 1 103 ? 7.928 5.586 -4.772 1.00 92.69 103 THR A C 1
ATOM 828 O O . THR A 1 103 ? 7.196 5.730 -3.794 1.00 92.69 103 THR A O 1
ATOM 831 N N . LYS A 1 104 ? 8.298 6.626 -5.529 1.00 93.56 104 LYS A N 1
ATOM 832 C CA . LYS A 1 104 ? 7.892 8.013 -5.242 1.00 93.56 104 LYS A CA 1
ATOM 833 C C . LYS A 1 104 ? 6.389 8.230 -5.387 1.00 93.56 104 LYS A C 1
ATOM 835 O O . LYS A 1 104 ? 5.804 8.940 -4.567 1.00 93.56 104 LYS A O 1
ATOM 840 N N . ALA A 1 105 ? 5.764 7.626 -6.395 1.00 92.88 105 ALA A N 1
ATOM 841 C CA . ALA A 1 105 ? 4.321 7.697 -6.590 1.00 92.88 105 ALA A CA 1
ATOM 842 C C . ALA A 1 105 ? 3.579 7.036 -5.419 1.00 92.88 105 ALA A C 1
ATOM 844 O O . ALA A 1 105 ? 2.735 7.678 -4.800 1.00 92.88 105 ALA A O 1
ATOM 845 N N . LEU A 1 106 ? 3.953 5.808 -5.041 1.00 94.81 106 LEU A N 1
ATOM 846 C CA . LEU A 1 106 ? 3.344 5.109 -3.906 1.00 94.81 106 LEU A CA 1
ATOM 847 C C . LEU A 1 106 ? 3.590 5.843 -2.573 1.00 94.81 106 LEU A C 1
ATOM 849 O O . LEU A 1 106 ? 2.680 5.957 -1.758 1.00 94.81 106 LEU A O 1
ATOM 853 N N . GLN A 1 107 ? 4.780 6.417 -2.365 1.00 95.88 107 GLN A N 1
ATOM 854 C CA . GLN A 1 107 ? 5.059 7.260 -1.195 1.00 95.88 107 GLN A CA 1
ATOM 855 C C . GLN A 1 107 ? 4.171 8.515 -1.153 1.00 95.88 107 GLN A C 1
ATOM 857 O O . GLN A 1 107 ? 3.776 8.936 -0.067 1.00 95.88 107 GLN A O 1
ATOM 862 N N . SER A 1 108 ? 3.859 9.106 -2.312 1.00 94.50 108 SER A N 1
ATOM 863 C CA . SER A 1 108 ? 3.023 10.313 -2.415 1.00 94.50 108 SER A CA 1
ATOM 864 C C . SER A 1 108 ? 1.539 10.016 -2.181 1.00 94.50 108 SER A C 1
ATOM 866 O O . SER A 1 108 ? 0.829 10.867 -1.658 1.00 94.50 108 SER A O 1
ATOM 868 N N . LEU A 1 109 ? 1.093 8.788 -2.466 1.00 94.56 109 LEU A N 1
ATOM 869 C CA . LEU A 1 109 ? -0.249 8.282 -2.158 1.00 94.56 109 LEU A CA 1
ATOM 870 C C . LEU A 1 109 ? -0.420 7.926 -0.669 1.00 94.56 109 LEU A C 1
ATOM 872 O O . LEU A 1 109 ? -1.031 6.914 -0.341 1.00 94.56 109 LEU A O 1
ATOM 876 N N . HIS A 1 110 ? 0.125 8.735 0.242 1.00 94.88 110 HIS A N 1
ATOM 877 C CA . HIS A 1 110 ? 0.038 8.502 1.682 1.00 94.88 110 HIS A CA 1
ATOM 878 C C . HIS A 1 110 ? -1.423 8.622 2.159 1.00 94.88 110 HIS A C 1
ATOM 880 O O . HIS A 1 110 ? -1.975 9.728 2.149 1.00 94.88 110 HIS A O 1
ATOM 886 N N . PRO A 1 111 ? -2.054 7.531 2.629 1.00 94.12 111 PRO A N 1
ATOM 887 C CA . PRO A 1 111 ? -3.432 7.574 3.103 1.00 94.12 111 PRO A CA 1
ATOM 888 C C . PRO A 1 111 ? -3.538 8.129 4.525 1.00 94.12 111 PRO A C 1
ATOM 890 O O . PRO A 1 111 ? -2.544 8.235 5.245 1.00 94.12 111 PRO A O 1
ATOM 893 N N . HIS A 1 112 ? -4.749 8.490 4.947 1.00 93.81 112 HIS A N 1
ATOM 894 C CA . HIS A 1 112 ? -5.019 8.759 6.357 1.00 93.81 112 HIS A CA 1
ATOM 895 C C . HIS A 1 112 ? -4.837 7.479 7.198 1.00 93.81 112 HIS A C 1
ATOM 897 O O . HIS A 1 112 ? -5.095 6.373 6.728 1.00 93.81 112 HIS A O 1
ATOM 903 N N . SER A 1 113 ? -4.465 7.620 8.471 1.00 94.00 113 SER A N 1
ATOM 904 C CA . SER A 1 113 ? -4.202 6.500 9.390 1.00 94.00 113 SER A CA 1
ATOM 905 C C . SER A 1 113 ? -5.442 5.706 9.838 1.00 94.00 113 SER A C 1
ATOM 907 O O . SER A 1 113 ? -5.318 4.736 10.580 1.00 94.00 113 SER A O 1
ATOM 909 N N . ASN A 1 114 ? -6.638 6.084 9.369 1.00 92.88 114 ASN A N 1
ATOM 910 C CA . ASN A 1 114 ? -7.900 5.371 9.638 1.00 92.88 114 ASN A CA 1
ATOM 911 C C . ASN A 1 114 ? -8.089 4.153 8.716 1.00 92.88 114 ASN A C 1
ATOM 913 O O . ASN A 1 114 ? -9.150 3.526 8.716 1.00 92.88 114 ASN A O 1
ATOM 917 N N . LEU A 1 115 ? -7.085 3.857 7.887 1.00 93.31 115 LEU A N 1
ATOM 918 C CA . LEU A 1 115 ? -7.124 2.745 6.959 1.00 93.31 115 LEU A CA 1
ATOM 919 C C . LEU A 1 115 ? -7.268 1.424 7.721 1.00 93.31 115 LEU A C 1
ATOM 921 O O . LEU A 1 115 ? -6.540 1.185 8.680 1.00 93.31 115 LEU A O 1
ATOM 925 N N . LYS A 1 116 ? -8.205 0.583 7.278 1.00 91.69 116 LYS A N 1
ATOM 926 C CA . LYS A 1 116 ? -8.462 -0.759 7.812 1.00 91.69 116 LYS A CA 1
ATOM 927 C C . LYS A 1 116 ? -7.922 -1.846 6.905 1.00 91.69 116 LYS A C 1
ATOM 929 O O . LYS A 1 116 ? -7.304 -2.785 7.404 1.00 91.69 116 LYS A O 1
ATOM 934 N N . ASP A 1 117 ? -8.095 -1.659 5.599 1.00 89.38 117 ASP A N 1
ATOM 935 C CA . ASP A 1 117 ? -7.690 -2.632 4.594 1.00 89.38 117 ASP A CA 1
ATOM 936 C C . ASP A 1 117 ? -6.836 -1.958 3.516 1.00 89.38 117 ASP A C 1
ATOM 938 O O . ASP A 1 117 ? -7.241 -0.969 2.889 1.00 89.38 117 ASP A O 1
ATOM 942 N N . LEU A 1 118 ? -5.641 -2.510 3.303 1.00 93.81 118 LEU A N 1
ATOM 943 C CA . LEU A 1 118 ? -4.711 -2.094 2.259 1.00 93.81 118 LEU A CA 1
ATOM 944 C C . LEU A 1 118 ? -4.455 -3.242 1.288 1.00 93.81 118 LEU A C 1
ATOM 946 O O . LEU A 1 118 ? -3.885 -4.270 1.651 1.00 93.81 118 LEU A O 1
ATOM 950 N N . HIS A 1 119 ? -4.762 -3.012 0.017 1.00 90.62 119 HIS A N 1
ATOM 951 C CA . HIS A 1 119 ? -4.449 -3.937 -1.062 1.00 90.62 119 HIS A CA 1
ATOM 952 C C . HIS A 1 119 ? -3.511 -3.275 -2.067 1.00 90.62 119 HIS A C 1
ATOM 954 O O . HIS A 1 119 ? -3.832 -2.242 -2.656 1.00 90.62 119 HIS A O 1
ATOM 960 N N . LEU A 1 120 ? -2.357 -3.898 -2.292 1.00 91.69 120 LEU A N 1
ATOM 961 C CA . LEU A 1 120 ? -1.344 -3.442 -3.233 1.00 91.69 120 LEU A CA 1
ATOM 962 C C . LEU A 1 120 ? -1.066 -4.536 -4.265 1.00 91.69 120 LEU A C 1
ATOM 964 O O . LEU A 1 120 ? -0.708 -5.662 -3.913 1.00 91.69 120 LEU A O 1
ATOM 968 N N . CYS A 1 121 ? -1.211 -4.199 -5.544 1.00 88.62 121 CYS A N 1
ATOM 969 C CA . CYS A 1 121 ? -1.023 -5.117 -6.660 1.00 88.62 121 CYS A CA 1
ATOM 970 C C . CYS A 1 121 ? 0.004 -4.583 -7.665 1.00 88.62 121 CYS A C 1
ATOM 972 O O . CYS A 1 121 ? -0.111 -3.457 -8.152 1.00 88.62 121 CYS A O 1
ATOM 974 N N . GLY A 1 122 ? 0.978 -5.425 -8.025 1.00 86.50 122 GLY A N 1
ATOM 975 C CA . GLY A 1 122 ? 1.911 -5.163 -9.126 1.00 86.50 122 GLY A CA 1
ATOM 976 C C . GLY A 1 122 ? 2.993 -4.123 -8.828 1.00 86.50 122 GLY A C 1
ATOM 977 O O . GLY A 1 122 ? 3.610 -3.610 -9.760 1.00 86.50 122 GLY A O 1
ATOM 978 N N . PHE A 1 123 ? 3.217 -3.783 -7.557 1.00 90.50 123 PHE A N 1
ATOM 979 C CA . PHE A 1 123 ? 4.216 -2.791 -7.173 1.00 90.50 123 PHE A CA 1
ATOM 980 C C . PHE A 1 123 ? 5.643 -3.340 -7.310 1.00 90.50 123 PHE A C 1
ATOM 982 O O . PHE A 1 123 ? 6.050 -4.216 -6.546 1.00 90.50 123 PHE A O 1
ATOM 989 N N . ASN A 1 124 ? 6.416 -2.768 -8.236 1.00 88.81 124 ASN A N 1
ATOM 990 C CA . ASN A 1 124 ? 7.807 -3.137 -8.523 1.00 88.81 124 ASN A CA 1
ATOM 991 C C . ASN A 1 124 ? 8.769 -1.951 -8.338 1.00 88.81 124 ASN A C 1
ATOM 993 O O . ASN A 1 124 ? 9.673 -1.753 -9.148 1.00 88.81 124 ASN A O 1
ATOM 997 N N . GLY A 1 125 ? 8.548 -1.133 -7.305 1.00 89.69 125 GLY A N 1
ATOM 998 C CA . GLY A 1 125 ? 9.501 -0.090 -6.931 1.00 89.69 125 GLY A CA 1
ATOM 999 C C . GLY A 1 125 ? 10.756 -0.648 -6.257 1.00 89.69 125 GLY A C 1
ATOM 1000 O O . GLY A 1 125 ? 10.886 -1.854 -6.072 1.00 89.69 125 GLY A O 1
ATOM 1001 N N . VAL A 1 126 ? 11.667 0.235 -5.849 1.00 91.12 126 VAL A N 1
ATOM 1002 C CA . VAL A 1 126 ? 12.925 -0.156 -5.179 1.00 91.12 126 VAL A CA 1
ATOM 1003 C C . VAL A 1 126 ? 12.785 -0.325 -3.663 1.00 91.12 126 VAL A C 1
ATOM 1005 O O . VAL A 1 126 ? 13.629 -0.937 -3.019 1.00 91.12 126 VAL A O 1
ATOM 1008 N N . ARG A 1 127 ? 11.717 0.225 -3.073 1.00 91.81 127 ARG A N 1
ATOM 1009 C CA . ARG A 1 127 ? 11.359 0.090 -1.650 1.00 91.81 127 ARG A CA 1
ATOM 1010 C C . ARG A 1 127 ? 9.885 0.388 -1.421 1.00 91.81 127 ARG A C 1
ATOM 1012 O O . ARG A 1 127 ? 9.292 1.172 -2.170 1.00 91.81 127 ARG A O 1
ATOM 1019 N N . TYR A 1 128 ? 9.329 -0.193 -0.364 1.00 92.69 128 TYR A N 1
ATOM 1020 C CA . TYR A 1 128 ? 8.010 0.170 0.144 1.00 92.69 128 TYR A CA 1
ATOM 1021 C C . TYR A 1 128 ? 8.040 1.552 0.822 1.00 92.69 128 TYR A C 1
ATOM 1023 O O . TYR A 1 128 ? 9.093 1.980 1.305 1.00 92.69 128 TYR A O 1
ATOM 1031 N N . PRO A 1 129 ? 6.914 2.279 0.821 1.00 93.06 129 PRO A N 1
ATOM 1032 C CA . PRO A 1 129 ? 6.810 3.578 1.462 1.00 93.06 129 PRO A CA 1
ATOM 1033 C C . PRO A 1 129 ? 6.847 3.474 2.990 1.00 93.06 129 PRO A C 1
ATOM 1035 O O . PRO A 1 129 ? 6.361 2.508 3.571 1.00 93.06 129 PRO A O 1
ATOM 1038 N N . SER A 1 130 ? 7.341 4.528 3.640 1.00 92.38 130 SER A N 1
ATOM 1039 C CA . SER A 1 130 ? 7.514 4.585 5.102 1.00 92.38 130 SER A CA 1
ATOM 1040 C C . SER A 1 130 ? 6.212 4.573 5.903 1.00 92.38 130 SER A C 1
ATOM 1042 O O . SER A 1 130 ? 6.244 4.485 7.120 1.00 92.38 130 SER A O 1
ATOM 1044 N N . TRP A 1 131 ? 5.071 4.780 5.245 1.00 94.75 131 TRP A N 1
ATOM 1045 C CA . TRP A 1 131 ? 3.769 4.798 5.904 1.00 94.75 131 TRP A CA 1
ATOM 1046 C C . TRP A 1 131 ? 3.150 3.398 6.013 1.00 94.75 131 TRP A C 1
ATOM 1048 O O . TRP A 1 131 ? 2.170 3.234 6.726 1.00 94.75 131 TRP A O 1
ATOM 1058 N N . MET A 1 132 ? 3.681 2.386 5.314 1.00 93.44 132 MET A N 1
ATOM 1059 C CA . MET A 1 132 ? 3.083 1.040 5.295 1.00 93.44 132 MET A CA 1
ATOM 1060 C C . MET A 1 132 ? 3.296 0.240 6.584 1.00 93.44 132 MET A C 1
ATOM 1062 O O . MET A 1 132 ? 2.533 -0.687 6.840 1.00 93.44 132 MET A O 1
ATOM 1066 N N . ASP A 1 133 ? 4.309 0.580 7.374 1.00 89.94 133 ASP A N 1
ATOM 1067 C CA . ASP A 1 133 ? 4.624 -0.012 8.677 1.00 89.94 133 ASP A CA 1
ATOM 1068 C C . ASP A 1 133 ? 4.619 1.022 9.813 1.00 89.94 133 ASP A C 1
ATOM 1070 O O . ASP A 1 133 ? 5.066 0.737 10.920 1.00 89.94 133 ASP A O 1
ATOM 1074 N N . ASP A 1 134 ? 4.073 2.217 9.566 1.00 93.94 134 ASP A N 1
ATOM 1075 C CA . ASP A 1 134 ? 3.963 3.260 10.582 1.00 93.94 134 ASP A CA 1
ATOM 1076 C C . ASP A 1 134 ? 2.928 2.849 11.656 1.00 93.94 134 ASP A C 1
ATOM 1078 O O . ASP A 1 134 ? 1.749 2.664 11.332 1.00 93.94 134 ASP A O 1
ATOM 1082 N N . PRO A 1 135 ? 3.311 2.751 12.948 1.00 91.75 135 PRO A N 1
ATOM 1083 C CA . PRO A 1 135 ? 2.402 2.385 14.038 1.00 91.75 135 PRO A CA 1
ATOM 1084 C C . PRO A 1 135 ? 1.182 3.306 14.196 1.00 91.75 135 PRO A C 1
ATOM 1086 O O . PRO A 1 135 ? 0.211 2.933 14.861 1.00 91.75 135 PRO A O 1
ATOM 1089 N N . LEU A 1 136 ? 1.198 4.501 13.590 1.00 93.81 136 LEU A N 1
ATOM 1090 C CA . LEU A 1 136 ? 0.033 5.383 13.520 1.00 93.81 136 LEU A CA 1
ATOM 1091 C C . LEU A 1 136 ? -1.147 4.746 12.777 1.00 93.81 136 LEU A C 1
ATOM 1093 O O . LEU A 1 136 ? -2.287 5.116 13.062 1.00 93.81 136 LEU A O 1
ATOM 1097 N N . PHE A 1 137 ? -0.912 3.771 11.892 1.00 94.94 137 PHE A N 1
ATOM 1098 C CA . PHE A 1 137 ? -1.939 2.957 11.227 1.00 94.94 137 PHE A CA 1
ATOM 1099 C C . PHE A 1 137 ? -2.560 1.929 12.181 1.00 94.94 137 PHE A C 1
ATOM 1101 O O . PHE A 1 137 ? -2.642 0.731 11.916 1.00 94.94 137 PHE A O 1
ATOM 1108 N N . ASN A 1 138 ? -3.040 2.411 13.323 1.00 92.81 138 ASN A N 1
ATOM 1109 C CA . ASN A 1 138 ? -3.550 1.586 14.407 1.00 92.81 138 ASN A CA 1
ATOM 1110 C C . ASN A 1 138 ? -4.924 0.960 14.132 1.00 92.81 138 ASN A C 1
ATOM 1112 O O . ASN A 1 138 ? -5.415 0.210 14.969 1.00 92.81 138 ASN A O 1
ATOM 1116 N N . GLN A 1 139 ? -5.550 1.256 12.992 1.00 94.56 139 GLN A N 1
ATOM 1117 C CA . GLN A 1 139 ? -6.795 0.623 12.548 1.00 94.56 139 GLN A CA 1
ATOM 1118 C C . GLN A 1 139 ? -6.569 -0.395 11.430 1.00 94.56 139 GLN A C 1
ATOM 1120 O O . GLN A 1 139 ? -7.524 -1.070 11.055 1.00 94.56 139 GLN A O 1
ATOM 1125 N N . LEU A 1 140 ? -5.336 -0.522 10.925 1.00 95.81 140 LEU A N 1
ATOM 1126 C CA . LEU A 1 140 ? -5.016 -1.382 9.794 1.00 95.81 140 LEU A CA 1
ATOM 1127 C C . LEU A 1 140 ? -5.073 -2.844 10.233 1.00 95.81 140 LEU A C 1
ATOM 1129 O O . LEU A 1 140 ? -4.185 -3.335 10.927 1.00 95.81 140 LEU A O 1
ATOM 1133 N N . THR A 1 141 ? -6.157 -3.519 9.857 1.00 92.56 141 THR A N 1
ATOM 1134 C CA . THR A 1 141 ? -6.439 -4.915 10.2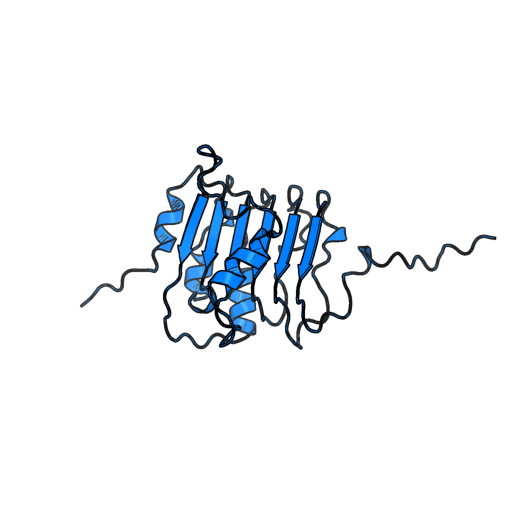01 1.00 92.56 141 THR A CA 1
ATOM 1135 C C . THR A 1 141 ? -5.983 -5.888 9.130 1.00 92.56 141 THR A C 1
ATOM 1137 O O . THR A 1 141 ? -5.677 -7.040 9.450 1.00 92.56 141 THR A O 1
ATOM 1140 N N . GLU A 1 142 ? -5.919 -5.439 7.878 1.00 91.19 142 GLU A N 1
ATOM 1141 C CA . GLU A 1 142 ? -5.570 -6.277 6.742 1.00 91.19 142 GLU A CA 1
ATOM 1142 C C . GLU A 1 142 ? -4.586 -5.592 5.796 1.00 91.19 142 GLU A C 1
ATOM 1144 O O . GLU A 1 142 ? -4.780 -4.453 5.367 1.00 91.19 142 GLU A O 1
ATOM 1149 N N . VAL A 1 143 ? -3.545 -6.336 5.422 1.00 93.00 143 VAL A N 1
ATOM 1150 C CA . VAL A 1 143 ? -2.632 -5.970 4.341 1.00 93.00 143 VAL A CA 1
ATOM 1151 C C . VAL A 1 143 ? -2.548 -7.125 3.354 1.00 93.00 143 VAL A C 1
ATOM 1153 O O . VAL A 1 143 ? -2.248 -8.260 3.722 1.00 93.00 143 VAL A O 1
ATOM 1156 N N . SER A 1 144 ? -2.763 -6.829 2.077 1.00 89.50 144 SER A N 1
ATOM 1157 C CA . SER A 1 144 ? -2.634 -7.784 0.983 1.00 89.50 144 SER A CA 1
ATOM 1158 C C . SER A 1 144 ? -1.676 -7.263 -0.077 1.00 89.50 144 SER A C 1
ATOM 1160 O O . SER A 1 144 ? -1.958 -6.280 -0.763 1.00 89.50 144 SER A O 1
ATOM 1162 N N . LEU A 1 145 ? -0.572 -7.977 -0.271 1.00 90.44 145 LEU A N 1
ATOM 1163 C CA . LEU A 1 145 ? 0.409 -7.715 -1.315 1.00 90.44 145 LEU A CA 1
ATOM 1164 C C . LEU A 1 145 ? 0.326 -8.816 -2.378 1.00 90.44 145 LEU A C 1
ATOM 1166 O O . LEU A 1 145 ? 0.506 -10.002 -2.085 1.00 90.44 145 LEU A O 1
ATOM 1170 N N . TYR A 1 146 ? 0.083 -8.429 -3.631 1.00 87.19 146 TYR A N 1
ATOM 1171 C CA . TYR A 1 146 ? -0.007 -9.356 -4.756 1.00 87.19 146 TYR A CA 1
ATOM 1172 C C . TYR A 1 146 ? 0.928 -8.964 -5.899 1.00 87.19 146 TYR A C 1
ATOM 1174 O O . TYR A 1 146 ? 0.827 -7.869 -6.446 1.00 87.19 146 TYR A O 1
ATOM 1182 N N . LYS A 1 147 ? 1.810 -9.884 -6.319 1.00 85.00 147 LYS A N 1
ATOM 1183 C CA . LYS A 1 147 ? 2.839 -9.613 -7.347 1.00 85.00 147 LYS A CA 1
ATOM 1184 C C . LYS A 1 147 ? 3.652 -8.345 -7.046 1.00 85.00 147 LYS A C 1
ATOM 1186 O O . LYS A 1 147 ? 3.941 -7.570 -7.952 1.00 85.00 147 LYS A O 1
ATOM 1191 N N . CYS A 1 148 ? 3.979 -8.128 -5.778 1.00 87.44 148 CYS A N 1
ATOM 1192 C CA . CYS A 1 148 ? 4.816 -7.013 -5.361 1.00 87.44 148 CYS A CA 1
ATOM 1193 C C . CYS A 1 148 ? 6.267 -7.470 -5.173 1.00 87.44 148 CYS A C 1
ATOM 1195 O O . CYS A 1 148 ? 6.528 -8.626 -4.818 1.00 87.44 148 CYS A O 1
ATOM 1197 N N . GLY A 1 149 ? 7.199 -6.543 -5.367 1.00 85.25 149 GLY A N 1
ATOM 1198 C CA . GLY A 1 149 ? 8.626 -6.748 -5.157 1.00 85.25 149 GLY A CA 1
ATOM 1199 C C . GLY A 1 149 ? 9.404 -7.028 -6.441 1.00 85.25 149 GLY A C 1
ATOM 1200 O O . GLY A 1 149 ? 8.952 -7.721 -7.353 1.00 85.25 149 GLY A O 1
ATOM 1201 N N . ASN A 1 150 ? 10.627 -6.512 -6.476 1.00 84.00 150 ASN A N 1
ATOM 1202 C CA . ASN A 1 150 ? 11.629 -6.783 -7.497 1.00 84.00 150 ASN A CA 1
ATOM 1203 C C . ASN A 1 150 ? 12.962 -7.154 -6.813 1.00 84.00 150 ASN A C 1
ATOM 1205 O O . ASN A 1 150 ? 13.021 -7.296 -5.596 1.00 84.00 150 ASN A O 1
ATOM 1209 N N . LYS A 1 151 ? 14.038 -7.307 -7.588 1.00 83.69 151 LYS A N 1
ATOM 1210 C CA . LYS A 1 151 ? 15.368 -7.673 -7.071 1.00 83.69 151 LYS A CA 1
ATOM 1211 C C . LYS A 1 151 ? 15.972 -6.677 -6.062 1.00 83.69 151 LYS A C 1
ATOM 1213 O O . LYS A 1 151 ? 16.853 -7.080 -5.310 1.00 83.69 151 LYS A O 1
ATOM 1218 N N . GLU A 1 152 ? 15.531 -5.419 -6.065 1.00 83.62 152 GLU A N 1
ATOM 1219 C CA . GLU A 1 152 ? 16.003 -4.360 -5.160 1.00 83.62 152 GLU A CA 1
ATOM 1220 C C . GLU A 1 152 ? 15.307 -4.439 -3.787 1.00 83.62 152 GLU A C 1
ATOM 1222 O O . GLU A 1 152 ? 15.874 -4.036 -2.773 1.00 83.62 152 GLU A O 1
ATOM 1227 N N . ILE A 1 153 ? 14.103 -5.024 -3.726 1.00 85.25 153 ILE A N 1
ATOM 1228 C CA . ILE A 1 153 ? 13.338 -5.217 -2.488 1.00 85.25 153 ILE A CA 1
ATOM 1229 C C . ILE A 1 153 ? 13.663 -6.588 -1.885 1.00 85.25 153 ILE A C 1
ATOM 1231 O O . ILE A 1 153 ? 13.123 -7.618 -2.288 1.00 85.25 153 ILE A O 1
ATOM 1235 N N . SER A 1 154 ? 14.528 -6.597 -0.870 1.00 83.50 154 SER A N 1
ATOM 1236 C CA . SER A 1 154 ? 14.902 -7.809 -0.127 1.00 83.50 154 SER A CA 1
ATOM 1237 C C . SER A 1 154 ? 14.071 -8.051 1.137 1.00 83.50 154 SER A C 1
ATOM 1239 O O . SER A 1 154 ? 13.965 -9.202 1.569 1.00 83.50 154 SER A O 1
ATOM 1241 N N . CYS A 1 155 ? 13.462 -7.004 1.697 1.00 83.69 155 CYS A N 1
ATOM 1242 C CA . CYS A 1 155 ? 12.703 -7.047 2.948 1.00 83.69 155 CYS A CA 1
ATOM 1243 C C . CYS A 1 155 ? 11.314 -6.422 2.763 1.00 83.69 155 CYS A C 1
ATOM 1245 O O . CYS A 1 155 ? 11.164 -5.423 2.053 1.00 83.69 155 CYS A O 1
ATOM 1247 N N . LEU A 1 156 ? 10.302 -7.002 3.411 1.00 88.88 156 LEU A N 1
ATOM 1248 C CA . LEU A 1 156 ? 8.985 -6.369 3.548 1.00 88.88 156 LEU A CA 1
ATOM 1249 C C . LEU A 1 156 ? 8.988 -5.301 4.659 1.00 88.88 156 LEU A C 1
ATOM 1251 O O . LEU A 1 156 ? 9.870 -5.344 5.519 1.00 88.88 156 LEU A O 1
ATOM 1255 N N . PRO A 1 157 ? 8.015 -4.366 4.651 1.00 89.62 157 PRO A N 1
ATOM 1256 C CA . PRO A 1 157 ? 7.754 -3.477 5.783 1.00 89.62 157 PRO A CA 1
ATOM 1257 C C . PRO A 1 157 ? 7.535 -4.265 7.074 1.00 89.62 157 PRO A C 1
ATOM 1259 O O . PRO A 1 157 ? 7.100 -5.423 7.020 1.00 89.62 157 PRO A O 1
ATOM 1262 N N . MET A 1 158 ? 7.796 -3.627 8.216 1.00 89.62 158 MET A N 1
ATOM 1263 C CA . MET A 1 158 ? 7.713 -4.268 9.531 1.00 89.62 158 MET A CA 1
ATOM 1264 C C . MET A 1 158 ? 6.263 -4.433 10.019 1.00 89.62 158 MET A C 1
ATOM 1266 O O . MET A 1 158 ? 5.839 -3.864 11.026 1.00 89.62 158 MET A O 1
ATOM 1270 N N . PHE A 1 159 ? 5.460 -5.195 9.278 1.00 90.75 159 PHE A N 1
ATOM 1271 C CA . PHE A 1 159 ? 4.019 -5.301 9.494 1.00 90.75 159 PHE A CA 1
ATOM 1272 C C . PHE A 1 159 ? 3.631 -5.826 10.882 1.00 90.75 159 PHE A C 1
ATOM 1274 O O . PHE A 1 159 ? 2.541 -5.513 11.352 1.00 90.75 159 PHE A O 1
ATOM 1281 N N . GLY A 1 160 ? 4.489 -6.586 11.569 1.00 86.06 160 GLY A N 1
ATOM 1282 C CA . GLY A 1 160 ? 4.165 -7.108 12.903 1.00 86.06 160 GLY A CA 1
ATOM 1283 C C . GLY A 1 160 ? 4.243 -6.051 14.009 1.00 86.06 160 GLY A C 1
ATOM 1284 O O . GLY A 1 160 ? 3.839 -6.320 15.136 1.00 86.06 160 GLY A O 1
ATOM 1285 N N . GLN A 1 161 ? 4.724 -4.843 13.700 1.00 89.19 161 GLN A N 1
ATOM 1286 C CA . GLN A 1 161 ? 4.684 -3.692 14.609 1.00 89.19 161 GLN A CA 1
ATOM 1287 C C . GLN A 1 161 ? 3.326 -2.976 14.596 1.00 89.19 161 GLN A C 1
ATOM 1289 O O . GLN A 1 161 ? 3.045 -2.166 15.482 1.00 89.19 161 GLN A O 1
ATOM 1294 N N . LEU A 1 162 ? 2.480 -3.259 13.601 1.00 92.38 162 LEU A N 1
ATOM 1295 C CA . LEU A 1 162 ? 1.163 -2.650 13.477 1.00 92.38 162 LEU A CA 1
ATOM 1296 C C . LEU A 1 162 ? 0.214 -3.238 14.535 1.00 92.38 162 LEU A C 1
ATOM 1298 O O . LEU A 1 162 ? -0.043 -4.442 14.532 1.00 92.38 162 LEU A O 1
ATOM 1302 N N . PRO A 1 163 ? -0.366 -2.411 15.423 1.00 91.12 163 PRO A N 1
ATOM 1303 C CA . PRO A 1 163 ? -1.011 -2.901 16.643 1.00 91.12 163 PRO A CA 1
ATOM 1304 C C . PRO A 1 163 ? -2.337 -3.639 16.407 1.00 91.12 163 PRO A C 1
ATOM 1306 O O . PRO A 1 163 ? -2.771 -4.395 17.274 1.00 91.12 163 PRO A O 1
ATOM 1309 N N . SER A 1 164 ? -2.985 -3.421 15.260 1.00 95.12 164 SER A N 1
ATOM 1310 C CA . SER A 1 164 ? -4.291 -4.011 14.931 1.00 95.12 164 SER A CA 1
ATOM 1311 C C . SER A 1 164 ? -4.242 -4.996 13.769 1.00 95.12 164 SER A C 1
ATOM 1313 O O . SER A 1 164 ? -5.296 -5.494 13.373 1.00 95.12 164 SER A O 1
ATOM 1315 N N . LEU A 1 165 ? -3.058 -5.288 13.221 1.00 94.69 165 LEU A N 1
ATOM 1316 C CA . LEU A 1 165 ? -2.948 -6.155 12.056 1.00 94.69 165 LEU A CA 1
ATOM 1317 C C . LEU A 1 165 ? -3.334 -7.590 12.426 1.00 94.69 165 LEU A C 1
ATOM 1319 O O . LEU A 1 165 ? -2.734 -8.214 13.296 1.00 94.69 165 LEU A O 1
ATOM 1323 N N . GLN A 1 166 ? -4.349 -8.117 11.746 1.00 90.88 166 GLN A N 1
ATOM 1324 C CA . GLN A 1 166 ? -4.880 -9.465 11.967 1.00 90.88 166 GLN A CA 1
ATOM 1325 C C . GLN A 1 166 ? -4.591 -10.388 10.789 1.00 90.88 166 GLN A C 1
ATOM 1327 O O . GLN A 1 166 ? -4.441 -11.596 10.970 1.00 90.88 166 GLN A O 1
ATOM 1332 N N . ARG A 1 167 ? -4.561 -9.834 9.572 1.00 87.94 167 ARG A N 1
ATOM 1333 C CA . ARG A 1 167 ? -4.436 -10.603 8.334 1.00 87.94 167 ARG A CA 1
ATOM 1334 C C . ARG A 1 167 ? -3.360 -9.997 7.442 1.00 87.94 167 ARG A C 1
ATOM 1336 O O . ARG A 1 167 ? -3.420 -8.825 7.079 1.00 87.94 167 ARG A O 1
ATOM 1343 N N . LEU A 1 168 ? -2.375 -10.817 7.090 1.00 91.06 168 LEU A N 1
ATOM 1344 C CA . LEU A 1 168 ? -1.307 -10.472 6.159 1.00 91.06 168 LEU A CA 1
ATOM 1345 C C . LEU A 1 168 ? -1.293 -11.493 5.022 1.00 91.06 168 LEU A C 1
ATOM 1347 O O . LEU A 1 168 ? -1.000 -12.670 5.231 1.00 91.06 168 LEU A O 1
ATOM 1351 N N . TYR A 1 169 ? -1.591 -11.031 3.812 1.00 86.06 169 TYR A N 1
ATOM 1352 C CA . TYR A 1 169 ? -1.619 -11.853 2.611 1.00 86.06 169 TYR A CA 1
ATOM 1353 C C . TYR A 1 169 ? -0.449 -11.499 1.699 1.00 86.06 169 TYR A C 1
ATOM 1355 O O . TYR A 1 169 ? -0.341 -10.380 1.202 1.00 86.06 169 TYR A O 1
ATOM 1363 N N . LEU A 1 170 ? 0.421 -12.476 1.449 1.00 86.62 170 LEU A N 1
ATOM 1364 C CA . LEU A 1 170 ? 1.599 -12.330 0.598 1.00 86.62 170 LEU A CA 1
ATOM 1365 C C . LEU A 1 170 ? 1.515 -13.328 -0.556 1.00 86.62 170 LEU A C 1
ATOM 1367 O O . LEU A 1 170 ? 1.814 -14.511 -0.401 1.00 86.62 170 LEU A O 1
ATOM 1371 N N . LEU A 1 171 ? 1.093 -12.862 -1.730 1.00 82.75 171 LEU A N 1
ATOM 1372 C CA . LEU A 1 171 ? 0.862 -13.721 -2.888 1.00 82.75 171 LEU A CA 1
ATOM 1373 C C . LEU A 1 171 ? 1.761 -13.313 -4.055 1.00 82.75 171 LEU A C 1
ATOM 1375 O O . LEU A 1 171 ? 1.714 -12.188 -4.547 1.00 82.75 171 LEU A O 1
ATOM 1379 N N . ARG A 1 172 ? 2.547 -14.268 -4.568 1.00 83.38 172 ARG A N 1
ATOM 1380 C CA . ARG A 1 172 ? 3.493 -14.040 -5.680 1.00 83.38 172 ARG A CA 1
ATOM 1381 C C . ARG A 1 172 ? 4.483 -12.896 -5.407 1.00 83.38 172 ARG A C 1
ATOM 1383 O O . ARG A 1 172 ? 4.849 -12.168 -6.328 1.00 83.38 172 ARG A O 1
ATOM 1390 N N . ILE A 1 173 ? 4.901 -12.749 -4.153 1.00 83.69 173 ILE A N 1
ATOM 1391 C CA . ILE A 1 173 ? 5.943 -11.800 -3.762 1.00 83.69 173 ILE A CA 1
ATOM 1392 C C . ILE A 1 173 ? 7.289 -12.303 -4.277 1.00 83.69 173 ILE A C 1
ATOM 1394 O O . ILE A 1 173 ? 7.630 -13.470 -4.089 1.00 83.69 173 ILE A O 1
ATOM 1398 N N . SER A 1 174 ? 8.026 -11.444 -4.976 1.00 80.75 174 SER A N 1
ATOM 1399 C CA . SER A 1 174 ? 9.280 -11.822 -5.637 1.00 80.75 174 SER A CA 1
ATOM 1400 C C . SER A 1 174 ? 10.485 -11.299 -4.857 1.00 80.75 174 SER A C 1
ATOM 1402 O O . SER A 1 174 ? 10.438 -10.185 -4.353 1.00 80.75 174 SER A O 1
ATOM 1404 N N . HIS A 1 175 ? 11.571 -12.079 -4.800 1.00 81.00 175 HIS A N 1
ATOM 1405 C CA . HIS A 1 175 ? 12.892 -11.703 -4.250 1.00 81.00 175 HIS A CA 1
ATOM 1406 C C . HIS A 1 175 ? 12.963 -11.328 -2.756 1.00 81.00 175 HIS A C 1
ATOM 1408 O O . HIS A 1 175 ? 14.068 -11.162 -2.238 1.00 81.00 175 HIS A O 1
ATOM 1414 N N . VAL A 1 176 ? 11.832 -11.276 -2.048 1.00 80.69 176 VAL A N 1
ATOM 1415 C CA . VAL A 1 176 ? 11.789 -11.084 -0.594 1.00 80.69 176 VAL A CA 1
ATOM 1416 C C . VAL A 1 176 ? 12.462 -12.258 0.113 1.00 80.69 176 VAL A C 1
ATOM 1418 O O . VAL A 1 176 ? 12.105 -13.417 -0.102 1.00 80.69 176 VAL A O 1
ATOM 1421 N N . LYS A 1 177 ? 13.444 -11.937 0.960 1.00 80.88 177 LYS A N 1
ATOM 1422 C CA . LYS A 1 177 ? 14.241 -12.895 1.740 1.00 80.88 177 LYS A CA 1
ATOM 1423 C C . LYS A 1 177 ? 13.804 -12.972 3.200 1.00 80.88 177 LYS A C 1
ATOM 1425 O O . LYS A 1 177 ? 13.974 -14.021 3.812 1.00 80.88 177 LYS A O 1
ATOM 1430 N N . SER A 1 178 ? 13.254 -11.890 3.745 1.00 78.81 178 SER A N 1
ATOM 1431 C CA . SER A 1 178 ? 12.759 -11.825 5.120 1.00 78.81 178 SER A CA 1
ATOM 1432 C C . SER A 1 178 ? 11.488 -10.983 5.220 1.00 78.81 178 SER A C 1
ATOM 1434 O O . SER A 1 178 ? 11.237 -10.077 4.419 1.00 78.81 178 SER A O 1
ATOM 1436 N N . ILE A 1 179 ? 10.671 -11.310 6.218 1.00 75.81 179 ILE A N 1
ATOM 1437 C CA . ILE A 1 179 ? 9.416 -10.634 6.544 1.00 75.81 179 ILE A CA 1
ATOM 1438 C C . ILE A 1 179 ? 9.597 -10.096 7.963 1.00 75.81 179 ILE A C 1
ATOM 1440 O O . ILE A 1 179 ? 9.053 -10.681 8.881 1.00 75.81 179 ILE A O 1
ATOM 1444 N N . GLY A 1 180 ? 10.453 -9.081 8.136 1.00 72.12 180 GLY A N 1
ATOM 1445 C CA . GLY A 1 180 ? 10.738 -8.454 9.435 1.00 72.12 180 GLY A CA 1
ATOM 1446 C C . GLY A 1 180 ? 11.309 -9.380 10.528 1.00 72.12 180 GLY A C 1
ATOM 1447 O O . GLY A 1 180 ? 11.155 -10.601 10.505 1.00 72.12 180 GLY A O 1
ATOM 1448 N N . ASP A 1 181 ? 11.983 -8.808 11.524 1.00 73.88 181 ASP A N 1
ATOM 1449 C CA . ASP A 1 181 ? 12.446 -9.590 12.684 1.00 73.88 181 ASP A CA 1
ATOM 1450 C C . ASP A 1 181 ? 11.292 -9.858 13.663 1.00 73.88 181 ASP A C 1
ATOM 1452 O O . ASP A 1 181 ? 11.315 -10.824 14.418 1.00 73.88 181 ASP A O 1
ATOM 1456 N N . GLU A 1 182 ? 10.229 -9.056 13.608 1.00 74.81 182 GLU A N 1
ATOM 1457 C CA . GLU A 1 182 ? 9.037 -9.184 14.444 1.00 74.81 182 GLU A CA 1
ATOM 1458 C C . GLU A 1 182 ? 8.187 -10.426 14.130 1.00 74.81 182 GLU A C 1
ATOM 1460 O O . GLU A 1 182 ? 7.429 -10.883 14.984 1.00 74.81 182 GLU A O 1
ATOM 1465 N N . PHE A 1 183 ? 8.350 -11.018 12.942 1.00 68.75 183 PHE A N 1
ATOM 1466 C CA . PHE A 1 183 ? 7.791 -12.334 12.614 1.00 68.75 183 PHE A CA 1
ATOM 1467 C C . PHE A 1 183 ? 8.805 -13.473 12.797 1.00 68.75 183 PHE A C 1
ATOM 1469 O O . PHE A 1 183 ? 8.439 -14.649 12.725 1.00 68.75 183 PHE A O 1
ATOM 1476 N N . CYS A 1 184 ? 10.076 -13.157 13.056 1.00 61.72 184 CYS A N 1
ATOM 1477 C CA . CYS A 1 184 ? 11.104 -14.143 13.347 1.00 61.72 184 CYS A CA 1
ATOM 1478 C C . CYS A 1 184 ? 11.095 -14.447 14.851 1.00 61.72 184 CYS A C 1
ATOM 1480 O O . CYS A 1 184 ? 11.745 -13.776 15.643 1.00 61.72 184 CYS A O 1
ATOM 1482 N N . CYS A 1 185 ? 10.409 -15.515 15.270 1.00 53.19 185 CYS A N 1
ATOM 1483 C CA . CYS A 1 185 ? 10.397 -15.978 16.669 1.00 53.19 185 CYS A CA 1
ATOM 1484 C C . CYS A 1 185 ? 11.761 -16.492 17.190 1.00 53.19 185 CYS A C 1
ATOM 1486 O O . CYS A 1 185 ? 11.810 -17.187 18.206 1.00 53.19 185 CYS A O 1
ATOM 1488 N N . CYS A 1 186 ? 12.877 -16.191 16.524 1.00 47.66 186 CYS A N 1
ATOM 1489 C CA . CYS A 1 186 ? 14.209 -16.509 17.014 1.00 47.66 186 CYS A CA 1
ATOM 1490 C C . CYS A 1 186 ? 14.560 -15.544 18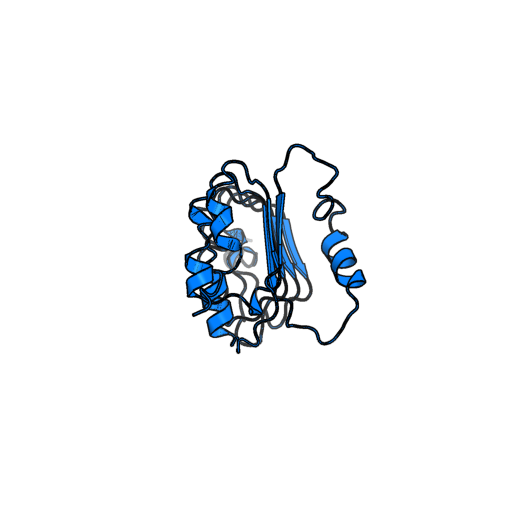.146 1.00 47.66 186 CYS A C 1
ATOM 1492 O O . CYS A 1 186 ? 15.26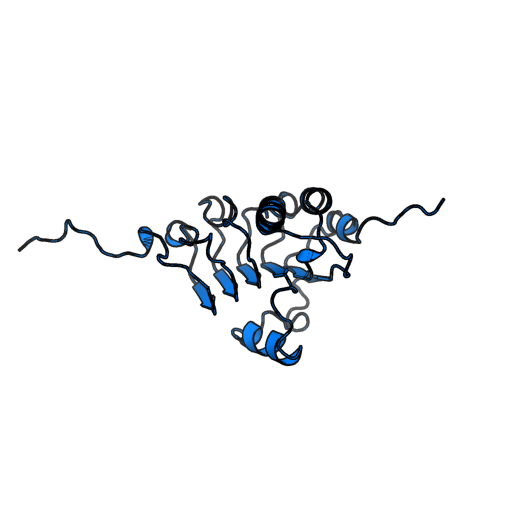5 -14.563 17.947 1.00 47.66 186 CYS A O 1
ATOM 1494 N N . ASN A 1 187 ? 14.059 -15.830 19.343 1.00 45.44 187 ASN A N 1
ATOM 1495 C CA . ASN A 1 187 ? 14.577 -15.258 20.571 1.00 45.44 187 ASN A CA 1
ATOM 1496 C C . ASN A 1 187 ? 15.806 -16.101 20.969 1.00 45.44 187 ASN A C 1
ATOM 1498 O O . ASN A 1 187 ? 15.624 -17.204 21.485 1.00 45.44 187 ASN A O 1
ATOM 1502 N N . PRO A 1 188 ? 17.058 -15.664 20.722 1.00 48.81 188 PRO A N 1
ATOM 1503 C CA . PRO A 1 188 ? 18.240 -16.444 21.101 1.00 48.81 188 PRO A CA 1
ATOM 1504 C C . PRO A 1 188 ? 18.423 -16.539 22.626 1.00 48.81 188 PRO A C 1
ATOM 1506 O O . PRO A 1 188 ? 19.297 -17.265 23.085 1.00 48.81 188 PRO A O 1
ATOM 1509 N N . ASN A 1 189 ? 17.598 -15.837 23.412 1.00 46.34 189 ASN A N 1
ATOM 1510 C CA . ASN A 1 189 ? 17.699 -15.769 24.869 1.00 46.34 189 ASN A CA 1
ATOM 1511 C C . ASN A 1 189 ? 16.738 -16.706 25.618 1.00 46.34 189 ASN A C 1
ATOM 1513 O O . ASN A 1 189 ? 16.572 -16.553 26.824 1.00 46.34 189 ASN A O 1
ATOM 1517 N N . VAL A 1 190 ? 16.125 -17.689 24.951 1.00 48.41 190 VAL A N 1
ATOM 1518 C CA . VAL A 1 190 ? 15.412 -18.780 25.642 1.00 48.41 190 VAL A CA 1
ATOM 1519 C C . VAL A 1 190 ? 16.241 -20.061 25.550 1.00 48.41 190 VAL A C 1
ATOM 1521 O O . VAL A 1 190 ? 15.898 -21.009 24.852 1.00 48.41 190 VAL A O 1
ATOM 1524 N N . LEU A 1 191 ? 17.372 -20.061 26.253 1.00 41.69 191 LEU A N 1
ATOM 1525 C CA . LEU A 1 191 ? 18.008 -21.277 26.753 1.00 41.69 191 LEU A CA 1
ATOM 1526 C C . LEU A 1 191 ? 18.069 -21.164 28.278 1.00 41.69 191 LEU A C 1
ATOM 1528 O O . LEU A 1 191 ? 19.113 -20.878 28.854 1.00 41.69 191 LEU A O 1
ATOM 1532 N N . GLU A 1 192 ? 16.928 -21.374 28.923 1.00 41.19 192 GLU A N 1
ATOM 1533 C CA . GLU A 1 192 ? 16.900 -21.933 30.272 1.00 41.19 192 GLU A CA 1
ATOM 1534 C C . GLU A 1 192 ? 16.359 -23.355 30.133 1.00 41.19 192 GLU A C 1
ATOM 1536 O O . GLU A 1 192 ? 15.209 -23.524 29.733 1.00 41.19 192 GLU A O 1
ATOM 1541 N N . PHE A 1 193 ? 17.239 -24.348 30.292 1.00 41.16 193 PHE A N 1
ATOM 1542 C CA . PHE A 1 193 ? 17.177 -25.449 31.266 1.00 41.16 193 PHE A CA 1
ATOM 1543 C C . PHE A 1 193 ? 18.447 -26.301 31.147 1.00 41.16 193 PHE A C 1
ATOM 1545 O O . PHE A 1 193 ? 18.773 -26.737 30.019 1.00 41.16 193 PHE A O 1
#

pLDDT: mean 73.6, std 20.68, range [27.45, 95.88]

Sequence (193 aa):
MRKDMPCGIGQLNELVNLTGLAISGLENLSIEEAKEVNLKGMHGLNHLFLEWHNVVRYYNKRSLVSILKFDNNIYDTDSDHRNKCLNVNLKSRNILVDEEMMTKALQSLHPHSNLKDLHLCGFNGVRYPSWMDDPLFNQLTEVSLYKCGNKEISCLPMFGQLPSLQRLYLLRISHVKSIGDEFCCCNPNVLEF